Protein AF-A0A366HJ44-F1 (afdb_monomer)

Sequence (278 aa):
MMSRLRILPASLALMVFASPVLIFAQEPVSEKETTREPDELHELAGAGSVAATTGNIPLMKALLQAGLPVDSPLTLDPEGHASWTALHLCCIHNQPAMMKFLLKHGAHRDTRDAFGKRPIDSAMEKGNEVLCKLLAIPDEKDTMLDGIPRGVIEELFQGEFWNDPKLTTFVCVNGKDPGSTLMFLLGELGEKRVNFSLMEVVENQQPQYRHKQSKEPGRLVEIEITPQGEFGKGESVTSYHWSIRITTGRALSGGGIKGVISRRYGYWIISDQVGWDE

Mean predicted aligned error: 12.75 Å

Nearest PDB structures (foldseek):
  9gnb-assembly1_B  TM=8.267E-01  e=1.237E-05  synthetic construct
  8zq3-assembly1_B  TM=8.494E-01  e=1.909E-03  Homo sapiens
  2b0o-assembly3_E  TM=8.266E-01  e=2.420E-03  Homo sapiens
  4b93-assembly1_B  TM=7.093E-01  e=8.326E-04  Homo sapiens
  6ley-assembly1_A  TM=7.085E-01  e=5.888E-03  Homo sapiens

pLDDT: mean 75.72, std 23.22, range [25.05, 98.44]

Solvent-accessible surface area (backbone atoms only — not comparable to full-atom values): 16805 Å² total; per-residue (Å²): 133,88,79,82,89,88,80,89,85,90,83,83,88,80,89,81,91,78,80,87,75,80,78,77,74,76,68,81,79,75,75,76,69,81,76,65,78,60,54,84,66,56,92,57,17,63,62,44,38,54,18,30,52,71,41,37,52,72,57,39,52,52,41,48,73,73,64,45,60,67,67,45,40,34,41,60,45,100,81,30,42,55,22,39,27,46,55,35,35,14,31,74,52,69,21,65,69,38,40,54,51,41,48,75,69,66,35,64,67,72,55,57,28,72,84,66,44,29,27,46,54,46,9,54,77,66,67,37,61,71,54,31,63,74,58,40,49,77,80,70,85,65,57,70,49,96,87,39,45,43,57,54,52,57,61,75,45,68,57,57,93,86,49,56,76,91,47,44,74,44,66,31,45,69,91,35,77,64,50,72,68,50,54,48,51,52,56,69,50,26,78,73,84,73,84,89,78,85,67,47,76,52,93,56,97,48,96,89,55,92,49,73,49,61,95,60,87,42,32,43,37,41,34,40,74,43,74,62,75,90,74,60,97,89,59,83,84,52,33,29,40,36,36,43,36,42,38,49,72,93,58,90,45,32,36,34,41,31,32,37,37,32,62,54,60,54,36,68,44,80,42,78,74,46,75,51,78,94

Organism: NCBI:txid748857

Foldseek 3Di:
DDDDDDDDDDDDDDDDDDDDDDPPPPDPPPPPPPLDDADDFDPCLQQLLVCLLVVVLVSNVVVVVVPRDLQTQSDADPSRYRFDGSLLSCLQNVRLNSNVSSVVVPHDQCDAGPVRDGSLNSNVVVVNVSSLLVSFDDQDDFDAFPNHGPQVLVSVLQDPPQPDQVFQEAEAEQNHHGDPVSVVVSPVNYDDDDDDDDFDFDPDDDPVDRDTDGPDFGKYWYKYWAQDDDDDVPDDRFKIKIKIKIAGDDDRWIKIKIFMWGADSNHTDTDPIDIDTD

Secondary structure (DSSP, 8-state):
-----------------------------------PPPPPPPTTHHHHHHHHHHT-HHHHHHHHHTT--TTS---B-TTS-B---HHHHHHHTT-HHHHHHHHHTT--TT---TTS--HHHHHHHTT-HHHHHHHPPP-PPPPEETTEEHHHHHHHT-SSTT--TTSPEEEEETTBPPPHHHHHHHHHHSSS-------EE---S-TT---EE-SS--EEEEEEEEE-S---TTPPP-EEEEEEEEEESSS--EEEEEEEEEEETTEEEEEEEEEEE-

Radius of gyration: 28.55 Å; Cα contacts (8 Å, |Δi|>4): 418; chains: 1; bounding box: 83×38×100 Å

Structure (mmCIF, N/CA/C/O backbone):
data_AF-A0A366HJ44-F1
#
_entry.id   AF-A0A366HJ44-F1
#
loop_
_atom_site.group_PDB
_atom_site.id
_atom_site.type_symbol
_atom_site.label_atom_id
_atom_site.label_alt_id
_atom_site.label_comp_id
_atom_site.label_asym_id
_atom_site.label_entity_id
_atom_site.label_seq_id
_atom_site.pdbx_PDB_ins_code
_atom_site.Cartn_x
_atom_site.Cartn_y
_atom_site.Cartn_z
_atom_site.occupancy
_atom_site.B_iso_or_equiv
_atom_site.auth_seq_id
_atom_site.auth_comp_id
_atom_site.auth_asym_id
_atom_site.auth_atom_id
_atom_site.pdbx_PDB_model_num
ATOM 1 N N . MET A 1 1 ? 59.245 1.188 70.868 1.00 37.16 1 MET A N 1
ATOM 2 C CA . MET A 1 1 ? 58.180 2.137 70.474 1.00 37.16 1 MET A CA 1
ATOM 3 C C . MET A 1 1 ? 56.945 1.759 71.281 1.00 37.16 1 MET A C 1
ATOM 5 O O . MET A 1 1 ? 56.451 0.662 71.096 1.00 37.16 1 MET A O 1
ATOM 9 N N . MET A 1 2 ? 56.701 2.401 72.433 1.00 28.78 2 MET A N 1
ATOM 10 C CA . MET A 1 2 ? 55.787 3.558 72.579 1.00 28.78 2 MET A CA 1
ATOM 11 C C . MET A 1 2 ? 54.380 3.226 72.039 1.00 28.78 2 MET A C 1
ATOM 13 O O . MET A 1 2 ? 54.277 2.875 70.879 1.00 28.78 2 MET A O 1
ATOM 17 N N . SER A 1 3 ? 53.244 3.351 72.727 1.00 26.25 3 SER A N 1
ATOM 18 C CA . SER A 1 3 ? 52.882 3.794 74.080 1.00 26.25 3 SER A CA 1
ATOM 19 C C . SER A 1 3 ? 51.339 3.835 74.158 1.00 26.25 3 SER A C 1
ATOM 21 O O . SER A 1 3 ? 50.711 4.223 73.186 1.00 26.25 3 SER A O 1
ATOM 23 N N . ARG A 1 4 ? 50.783 3.547 75.346 1.00 29.22 4 ARG A N 1
ATOM 24 C CA . ARG A 1 4 ? 49.587 4.163 75.981 1.00 29.22 4 ARG A CA 1
ATOM 25 C C . ARG A 1 4 ? 48.196 4.116 75.300 1.00 29.22 4 ARG A C 1
ATOM 27 O O . ARG A 1 4 ? 47.926 4.822 74.343 1.00 29.22 4 ARG A O 1
ATOM 34 N N . LEU A 1 5 ? 47.285 3.414 75.989 1.00 27.50 5 LEU A N 1
ATOM 35 C CA . LEU A 1 5 ? 46.078 3.919 76.684 1.00 27.50 5 LEU A CA 1
ATOM 36 C C . LEU A 1 5 ? 45.269 5.078 76.050 1.00 27.50 5 LEU A C 1
ATOM 38 O O . LEU A 1 5 ? 45.785 6.190 75.954 1.00 27.50 5 LEU A O 1
ATOM 42 N N . ARG A 1 6 ? 43.945 4.889 75.895 1.00 28.98 6 ARG A N 1
ATOM 43 C CA . ARG A 1 6 ? 42.914 5.831 76.393 1.00 28.98 6 ARG A CA 1
ATOM 44 C C . ARG A 1 6 ? 41.512 5.204 76.470 1.00 28.98 6 ARG A C 1
ATOM 46 O O . ARG A 1 6 ? 41.172 4.295 75.727 1.00 28.98 6 ARG A O 1
ATOM 53 N N . ILE A 1 7 ? 40.770 5.705 77.450 1.00 27.56 7 ILE A N 1
ATOM 54 C CA . ILE A 1 7 ? 39.487 5.277 78.026 1.00 27.56 7 ILE A CA 1
ATOM 55 C C . ILE A 1 7 ? 38.344 6.162 77.460 1.00 27.56 7 ILE A C 1
ATOM 57 O O . ILE A 1 7 ? 38.626 7.326 77.194 1.00 27.56 7 ILE A O 1
ATOM 61 N N . LEU A 1 8 ? 37.136 5.569 77.296 1.00 27.55 8 LEU A N 1
ATOM 62 C CA . LEU A 1 8 ? 35.695 6.013 77.328 1.00 27.55 8 LEU A CA 1
ATOM 63 C C . LEU A 1 8 ? 35.329 7.539 77.354 1.00 27.55 8 LEU A C 1
ATOM 65 O O . LEU A 1 8 ? 36.182 8.309 77.778 1.00 27.55 8 LEU A O 1
ATOM 69 N N . PRO A 1 9 ? 34.076 8.025 77.061 1.00 33.56 9 PRO A N 1
ATOM 70 C CA . PRO A 1 9 ? 32.758 7.357 77.189 1.00 33.56 9 PRO A CA 1
ATOM 71 C C . PRO A 1 9 ? 31.642 7.737 76.157 1.00 33.56 9 PRO A C 1
ATOM 73 O O . PRO A 1 9 ? 31.862 8.407 75.154 1.00 33.56 9 PRO A O 1
ATOM 76 N N . ALA A 1 10 ? 30.432 7.247 76.457 1.00 26.61 10 ALA A N 1
ATOM 77 C CA . ALA A 1 10 ? 29.112 7.426 75.840 1.00 26.61 10 ALA A CA 1
ATOM 78 C C . ALA A 1 10 ? 28.655 8.868 75.528 1.00 26.61 10 ALA A C 1
ATOM 80 O O . ALA A 1 10 ? 29.002 9.778 76.272 1.00 26.61 10 ALA A O 1
ATOM 81 N N . SER A 1 11 ? 27.750 9.033 74.543 1.00 26.39 11 SER A N 1
ATOM 82 C CA . SER A 1 11 ? 26.412 9.637 74.751 1.00 26.39 11 SER A CA 1
ATOM 83 C C . SER A 1 11 ? 25.544 9.683 73.473 1.00 26.39 11 SER A C 1
ATOM 85 O O . SER A 1 11 ? 26.000 10.118 72.424 1.00 26.39 11 SER A O 1
ATOM 87 N N . LEU A 1 12 ? 24.283 9.268 73.646 1.00 25.64 12 LEU A N 1
ATOM 88 C CA . LEU A 1 12 ? 23.015 9.767 73.082 1.00 25.64 12 LEU A CA 1
ATOM 89 C C . LEU A 1 12 ? 22.775 9.987 71.565 1.00 25.64 12 LEU A C 1
ATOM 91 O O . LEU A 1 12 ? 23.228 10.964 70.984 1.00 25.64 12 LEU A O 1
ATOM 95 N N . ALA A 1 13 ? 21.785 9.207 71.092 1.00 25.05 13 ALA A N 1
ATOM 96 C CA . ALA A 1 13 ? 20.544 9.633 70.407 1.00 25.05 13 ALA A CA 1
ATOM 97 C C . ALA A 1 13 ? 20.665 10.067 68.923 1.00 25.05 13 ALA A C 1
ATOM 99 O O . ALA A 1 13 ? 21.546 10.824 68.559 1.00 25.05 13 ALA A O 1
ATOM 100 N N . LEU A 1 14 ? 19.840 9.614 67.973 1.00 27.88 14 LEU A N 1
ATOM 101 C CA . LEU A 1 14 ? 18.381 9.482 67.953 1.00 27.88 14 LEU A CA 1
ATOM 102 C C . LEU A 1 14 ? 17.924 8.345 67.004 1.00 27.88 14 LEU A C 1
ATOM 104 O O . LEU A 1 14 ? 18.621 7.973 66.065 1.00 27.88 14 LEU A O 1
ATOM 108 N N . MET A 1 15 ? 16.702 7.865 67.257 1.00 25.33 15 MET A N 1
ATOM 109 C CA . MET A 1 15 ? 15.825 7.045 66.401 1.00 25.33 15 MET A CA 1
ATOM 110 C C . MET A 1 15 ? 15.696 7.643 64.973 1.00 25.33 15 MET A C 1
ATOM 112 O O . MET A 1 15 ? 15.860 8.845 64.812 1.00 25.33 15 MET A O 1
ATOM 116 N N . VAL A 1 16 ? 15.384 6.926 63.888 1.00 28.42 16 VAL A N 1
ATOM 117 C CA . VAL A 1 16 ? 14.152 6.166 63.600 1.00 28.42 16 VAL A CA 1
ATOM 118 C C . VAL A 1 16 ? 14.379 5.296 62.345 1.00 28.42 16 VAL A C 1
ATOM 120 O O . VAL A 1 16 ? 15.121 5.660 61.438 1.00 28.42 16 VAL A O 1
ATOM 123 N N . PHE A 1 17 ? 13.699 4.150 62.326 1.00 29.81 17 PHE A N 1
ATOM 124 C CA . PHE A 1 17 ? 13.566 3.143 61.272 1.00 29.81 17 PHE A CA 1
ATOM 125 C C . PHE A 1 17 ? 13.281 3.669 59.851 1.00 29.81 17 PHE A C 1
ATOM 127 O O . PHE A 1 17 ? 12.350 4.443 59.651 1.00 29.81 17 PHE A O 1
ATOM 134 N N . ALA A 1 18 ? 13.938 3.071 58.854 1.00 28.27 18 ALA A N 1
ATOM 135 C CA . ALA A 1 18 ? 13.317 2.748 57.569 1.00 28.27 18 ALA A CA 1
ATOM 136 C C . ALA A 1 18 ? 13.968 1.471 57.009 1.00 28.27 18 ALA A C 1
ATOM 138 O O . ALA A 1 18 ? 15.165 1.435 56.737 1.00 28.27 18 ALA A O 1
ATOM 139 N N . SER A 1 19 ? 13.177 0.399 56.911 1.00 28.72 19 SER A N 1
ATOM 140 C CA . SER A 1 19 ? 13.563 -0.851 56.245 1.00 28.72 19 SER A CA 1
ATOM 141 C C . SER A 1 19 ? 13.812 -0.623 54.749 1.00 28.72 19 SER A C 1
ATOM 143 O O . SER A 1 19 ? 13.186 0.265 54.166 1.00 28.72 19 SER A O 1
ATOM 145 N N . PRO A 1 20 ? 14.655 -1.444 54.098 1.00 30.70 20 PRO A N 1
ATOM 146 C CA . PRO A 1 20 ? 14.837 -1.383 52.659 1.00 30.70 20 PRO A CA 1
ATOM 147 C C . PRO A 1 20 ? 13.585 -1.949 51.979 1.00 30.70 20 PRO A C 1
ATOM 149 O O . PRO A 1 20 ? 13.340 -3.154 52.004 1.00 30.70 20 PRO A O 1
ATOM 152 N N . VAL A 1 21 ? 12.769 -1.081 51.380 1.00 29.70 21 VAL A N 1
ATOM 153 C CA . VAL A 1 21 ? 11.799 -1.521 50.375 1.00 29.70 21 VAL A CA 1
ATOM 154 C C . VAL A 1 21 ? 12.610 -1.930 49.153 1.00 29.70 21 VAL A C 1
ATOM 156 O O . VAL A 1 21 ? 13.343 -1.118 48.589 1.00 29.70 21 VAL A O 1
ATOM 159 N N . LEU A 1 22 ? 12.511 -3.214 48.804 1.00 28.39 22 LEU A N 1
ATOM 160 C CA . LEU A 1 22 ? 13.009 -3.779 47.559 1.00 28.39 22 LEU A CA 1
ATOM 161 C C . LEU A 1 22 ? 12.580 -2.884 46.393 1.00 28.39 22 LEU A C 1
ATOM 163 O O . LEU A 1 22 ? 11.403 -2.826 46.039 1.00 28.39 22 LEU A O 1
ATOM 167 N N . ILE A 1 23 ? 13.552 -2.221 45.777 1.00 28.25 23 ILE A N 1
ATOM 168 C CA . ILE A 1 23 ? 13.411 -1.694 44.428 1.00 28.25 23 ILE A CA 1
ATOM 169 C C . ILE A 1 23 ? 13.424 -2.925 43.520 1.00 28.25 23 ILE A C 1
ATOM 171 O O . ILE A 1 23 ? 14.486 -3.444 43.182 1.00 28.25 23 ILE A O 1
ATOM 175 N N . PHE A 1 24 ? 12.243 -3.433 43.165 1.00 30.19 24 PHE A N 1
ATOM 176 C CA . PHE A 1 24 ? 12.115 -4.240 41.958 1.00 30.19 24 PHE A CA 1
ATOM 177 C C . PHE A 1 24 ? 12.319 -3.284 40.786 1.00 30.19 24 PHE A C 1
ATOM 179 O O . PHE A 1 24 ? 11.386 -2.631 40.325 1.00 30.19 24 PHE A O 1
ATOM 186 N N . ALA A 1 25 ? 13.570 -3.161 40.346 1.00 30.50 25 ALA A N 1
ATOM 187 C CA . ALA A 1 25 ? 13.845 -2.745 38.988 1.00 30.50 25 ALA A CA 1
ATOM 188 C C . ALA A 1 25 ? 13.149 -3.777 38.093 1.00 30.50 25 ALA A C 1
ATOM 190 O O . ALA A 1 25 ? 13.583 -4.926 38.022 1.00 30.50 25 ALA A O 1
ATOM 191 N N . GLN A 1 26 ? 12.016 -3.407 37.495 1.00 31.23 26 GLN A N 1
ATOM 192 C CA . GLN A 1 26 ? 11.524 -4.138 36.339 1.00 31.23 26 GLN A CA 1
ATOM 193 C C . GLN A 1 26 ? 12.605 -3.985 35.275 1.00 31.23 26 GLN A C 1
ATOM 195 O O . GLN A 1 26 ? 12.851 -2.891 34.769 1.00 31.23 26 GLN A O 1
ATOM 200 N N . GLU A 1 27 ? 13.309 -5.086 35.023 1.00 29.81 27 GLU A N 1
ATOM 201 C CA . GLU A 1 27 ? 14.100 -5.264 33.816 1.00 29.81 27 GLU A CA 1
ATOM 202 C C . GLU A 1 27 ? 13.228 -4.857 32.618 1.00 29.81 27 GLU A C 1
ATOM 204 O O . GLU A 1 27 ? 12.022 -5.142 32.635 1.00 29.81 27 GLU A O 1
ATOM 209 N N . PRO A 1 28 ? 13.781 -4.170 31.602 1.00 29.75 28 PRO A N 1
ATOM 210 C CA . PRO A 1 28 ? 13.023 -3.895 30.394 1.00 29.75 28 PRO A CA 1
ATOM 211 C C . PRO A 1 28 ? 12.495 -5.232 29.878 1.00 29.75 28 PRO A C 1
ATOM 213 O O . PRO A 1 28 ? 13.267 -6.166 29.648 1.00 29.75 28 PRO A O 1
ATOM 216 N N . VAL A 1 29 ? 11.170 -5.342 29.775 1.00 31.22 29 VAL A N 1
ATOM 217 C CA . VAL A 1 29 ? 10.520 -6.501 29.174 1.00 31.22 29 VAL A CA 1
ATOM 218 C C . VAL A 1 29 ? 11.015 -6.536 27.737 1.00 31.22 29 VAL A C 1
ATOM 220 O O . VAL A 1 29 ? 10.595 -5.739 26.908 1.00 31.22 29 VAL A O 1
ATOM 223 N N . SER A 1 30 ? 11.983 -7.413 27.481 1.00 32.88 30 SER A N 1
ATOM 224 C CA . SER A 1 30 ? 12.414 -7.775 26.143 1.00 32.88 30 SER A CA 1
ATOM 225 C C . SER A 1 30 ? 11.179 -8.305 25.428 1.00 32.88 30 SER A C 1
ATOM 227 O O . SER A 1 30 ? 10.730 -9.427 25.679 1.00 32.88 30 SER A O 1
ATOM 229 N N . GLU A 1 31 ? 10.605 -7.464 24.571 1.00 36.94 31 GLU A N 1
ATOM 230 C CA . GLU A 1 31 ? 9.775 -7.908 23.468 1.00 36.94 31 GLU A CA 1
ATOM 231 C C . GLU A 1 31 ? 10.598 -8.968 22.745 1.00 36.94 31 GLU A C 1
ATOM 233 O O . GLU A 1 31 ? 11.630 -8.688 22.138 1.00 36.94 31 GLU A O 1
ATOM 238 N N . LYS A 1 32 ? 10.208 -10.234 22.890 1.00 34.22 32 LYS A N 1
ATOM 239 C CA . LYS A 1 32 ? 10.634 -11.234 21.927 1.00 34.22 32 LYS A CA 1
ATOM 240 C C . LYS A 1 32 ? 9.871 -10.900 20.660 1.00 34.22 32 LYS A C 1
ATOM 242 O O . LYS A 1 32 ? 8.750 -11.378 20.477 1.00 34.22 32 LYS A O 1
ATOM 247 N N . GLU A 1 33 ? 10.476 -10.035 19.849 1.00 40.28 33 GLU A N 1
ATOM 248 C CA . GLU A 1 33 ? 10.220 -9.955 18.420 1.00 40.28 33 GLU A CA 1
ATOM 249 C C . GLU A 1 33 ? 10.044 -11.389 17.941 1.00 40.28 33 GLU A C 1
ATOM 251 O O . GLU A 1 33 ? 10.875 -12.269 18.198 1.00 40.28 33 GLU A O 1
ATOM 256 N N . THR A 1 34 ? 8.892 -11.665 17.344 1.00 41.00 34 THR A N 1
ATOM 257 C CA . THR A 1 34 ? 8.695 -12.940 16.674 1.00 41.00 34 THR A CA 1
ATOM 258 C C . THR A 1 34 ? 9.574 -12.851 15.435 1.00 41.00 34 THR A C 1
ATOM 260 O O . THR A 1 34 ? 9.107 -12.399 14.400 1.00 41.00 34 THR A O 1
ATOM 263 N N . THR A 1 35 ? 10.871 -13.150 15.575 1.00 42.59 35 THR A N 1
ATOM 264 C CA . THR A 1 35 ? 11.838 -13.117 14.477 1.00 42.59 35 THR A CA 1
ATOM 265 C C . THR A 1 35 ? 11.378 -14.149 13.463 1.00 42.59 35 THR A C 1
ATOM 267 O O . THR A 1 35 ? 11.624 -15.350 13.621 1.00 42.59 35 THR A O 1
ATOM 270 N N . ARG A 1 36 ? 10.614 -13.689 12.475 1.00 55.31 36 ARG A N 1
ATOM 271 C CA . ARG A 1 36 ? 10.294 -14.449 11.281 1.00 55.31 36 ARG A CA 1
ATOM 272 C C . ARG A 1 36 ? 11.633 -14.794 10.630 1.00 55.31 36 ARG A C 1
ATOM 274 O O . ARG A 1 36 ? 12.568 -13.996 10.681 1.00 55.31 36 ARG A O 1
ATOM 281 N N . GLU A 1 37 ? 11.774 -16.012 10.118 1.00 60.38 37 GLU A N 1
ATOM 282 C CA . GLU A 1 37 ? 12.996 -16.350 9.387 1.00 60.38 37 GLU A CA 1
ATOM 283 C C . GLU A 1 37 ? 13.145 -15.395 8.188 1.00 60.38 37 GLU A C 1
ATOM 285 O O . GLU A 1 37 ? 12.121 -15.027 7.601 1.00 60.38 37 GLU A O 1
ATOM 290 N N . PRO A 1 38 ? 14.378 -14.975 7.839 1.00 68.25 38 PRO A N 1
ATOM 291 C CA . PRO A 1 38 ? 14.605 -14.084 6.709 1.00 68.25 38 PRO A CA 1
ATOM 292 C C . PRO A 1 38 ? 13.994 -14.660 5.433 1.00 68.25 38 PRO A C 1
ATOM 294 O O . PRO A 1 38 ? 14.140 -15.851 5.152 1.00 68.25 38 PRO A O 1
ATOM 297 N N . ASP A 1 39 ? 13.337 -13.812 4.650 1.00 81.06 39 ASP A N 1
ATOM 298 C CA . ASP A 1 39 ? 12.728 -14.242 3.400 1.00 81.06 39 ASP A CA 1
ATOM 299 C C . ASP A 1 39 ? 13.820 -14.549 2.360 1.00 81.06 39 ASP A C 1
ATOM 301 O O . ASP A 1 39 ? 14.776 -13.790 2.164 1.00 81.06 39 ASP A O 1
ATOM 305 N N . GLU A 1 40 ? 13.661 -15.652 1.630 1.00 83.75 40 GLU A N 1
ATOM 306 C CA . GLU A 1 40 ? 14.520 -15.963 0.490 1.00 83.75 40 GLU A CA 1
ATOM 307 C C . GLU A 1 40 ? 14.029 -15.223 -0.761 1.00 83.75 40 GLU A C 1
ATOM 309 O O . GLU A 1 40 ? 12.892 -15.384 -1.213 1.00 83.75 40 GLU A O 1
ATOM 314 N N . LEU A 1 41 ? 14.902 -14.406 -1.356 1.00 89.69 41 LEU A N 1
ATOM 315 C CA . LEU A 1 41 ? 14.611 -13.762 -2.633 1.00 89.69 41 LEU A CA 1
ATOM 316 C C . LEU A 1 41 ? 14.758 -14.744 -3.796 1.00 89.69 41 LEU A C 1
ATOM 318 O O . LEU A 1 41 ? 15.595 -15.645 -3.786 1.00 89.69 41 LEU A O 1
ATOM 322 N N . HIS A 1 42 ? 14.007 -14.486 -4.866 1.00 92.69 42 HIS A N 1
ATOM 323 C CA . HIS A 1 42 ? 14.203 -15.169 -6.140 1.00 92.69 42 HIS A CA 1
ATOM 324 C C . HIS A 1 42 ? 15.667 -15.038 -6.601 1.00 92.69 42 HIS A C 1
ATOM 326 O O . HIS A 1 42 ? 16.249 -13.960 -6.512 1.00 92.69 42 HIS A O 1
ATOM 332 N N . GLU A 1 43 ? 16.259 -16.089 -7.173 1.00 93.75 43 GLU A N 1
ATOM 333 C CA . GLU A 1 43 ? 17.684 -16.109 -7.567 1.00 93.75 43 GLU A CA 1
ATOM 334 C C . GLU A 1 43 ? 18.070 -14.944 -8.504 1.00 93.75 43 GLU A C 1
ATOM 336 O O . GLU A 1 43 ? 19.173 -14.400 -8.456 1.00 93.75 43 GLU A O 1
ATOM 341 N N . LEU A 1 44 ? 17.123 -14.516 -9.344 1.00 95.81 44 LEU A N 1
ATOM 342 C CA . LEU A 1 44 ? 17.277 -13.393 -10.277 1.00 95.81 44 LEU A CA 1
ATOM 343 C C . LEU A 1 44 ? 17.024 -12.003 -9.658 1.00 95.81 44 LEU A C 1
ATOM 345 O O . LEU A 1 44 ? 17.187 -10.998 -10.354 1.00 95.81 44 LEU A O 1
ATOM 349 N N . ALA A 1 45 ? 16.636 -11.914 -8.382 1.00 94.94 45 ALA A N 1
ATOM 350 C CA . ALA A 1 45 ? 16.239 -10.670 -7.719 1.00 94.94 45 ALA A CA 1
ATOM 351 C C . ALA A 1 45 ? 17.350 -9.615 -7.727 1.00 94.94 45 ALA A C 1
ATOM 353 O O . ALA A 1 45 ? 17.093 -8.456 -8.049 1.00 94.94 45 ALA A O 1
ATOM 354 N N . GLY A 1 46 ? 18.601 -10.015 -7.475 1.00 95.00 46 GLY A N 1
ATOM 355 C CA . GLY A 1 46 ? 19.742 -9.094 -7.502 1.00 95.00 46 GLY A CA 1
ATOM 356 C C . GLY A 1 46 ? 19.930 -8.429 -8.871 1.00 95.00 46 GLY A C 1
ATOM 357 O O . GLY A 1 46 ? 20.052 -7.206 -8.966 1.00 95.00 46 GLY A O 1
ATOM 358 N N . ALA A 1 47 ? 19.873 -9.212 -9.954 1.00 96.19 47 ALA A N 1
ATOM 359 C CA . ALA A 1 47 ? 19.936 -8.682 -11.318 1.00 96.19 47 ALA A CA 1
ATOM 360 C C . ALA A 1 47 ? 18.692 -7.846 -11.668 1.00 96.19 47 ALA A C 1
ATOM 362 O O . ALA A 1 47 ? 18.808 -6.820 -12.342 1.00 96.19 47 ALA A O 1
ATOM 363 N N . GLY A 1 48 ? 17.516 -8.252 -11.178 1.00 97.00 48 GLY A N 1
ATOM 364 C CA . GLY A 1 48 ? 16.263 -7.511 -11.321 1.00 97.00 48 GLY A CA 1
ATOM 365 C C . GLY A 1 48 ? 16.332 -6.138 -10.664 1.00 97.00 48 GLY A C 1
ATOM 366 O O . GLY A 1 48 ? 15.933 -5.147 -11.276 1.00 97.00 48 GLY A O 1
ATOM 367 N N . SER A 1 49 ? 16.918 -6.056 -9.468 1.00 97.31 49 SER A N 1
ATOM 368 C CA . SER A 1 49 ? 17.148 -4.803 -8.748 1.00 97.31 49 SER A CA 1
ATOM 369 C C . SER A 1 49 ? 18.049 -3.867 -9.554 1.00 97.31 49 SER A C 1
ATOM 371 O O . SER A 1 49 ? 17.678 -2.726 -9.834 1.00 97.31 49 SER A O 1
ATOM 373 N N . VAL A 1 50 ? 19.187 -4.361 -10.054 1.00 97.25 50 VAL A N 1
ATOM 374 C CA . VAL A 1 50 ? 20.080 -3.571 -10.921 1.00 97.25 50 VAL A CA 1
ATOM 375 C C . VAL A 1 50 ? 19.353 -3.098 -12.182 1.00 97.25 50 VAL A C 1
ATOM 377 O O . VAL A 1 50 ? 19.471 -1.934 -12.567 1.00 97.25 50 VAL A O 1
ATOM 380 N N . ALA A 1 51 ? 18.562 -3.960 -12.822 1.00 97.75 51 ALA A N 1
ATOM 381 C CA . ALA A 1 51 ? 17.805 -3.587 -14.011 1.00 97.75 51 ALA A CA 1
ATOM 382 C C . ALA A 1 51 ? 16.776 -2.484 -13.715 1.00 97.75 51 ALA A C 1
ATOM 384 O O . ALA A 1 51 ? 16.714 -1.498 -14.450 1.00 97.75 51 ALA A O 1
ATOM 385 N N . ALA A 1 52 ? 16.009 -2.623 -12.629 1.00 97.12 52 ALA A N 1
ATOM 386 C CA . ALA A 1 52 ? 14.989 -1.662 -12.221 1.00 97.12 52 ALA A CA 1
ATOM 387 C C . ALA A 1 52 ? 15.596 -0.303 -11.846 1.00 97.12 52 ALA A C 1
ATOM 389 O O . ALA A 1 52 ? 15.130 0.722 -12.337 1.00 97.12 52 ALA A O 1
ATOM 390 N N . THR A 1 53 ? 16.663 -0.292 -11.043 1.00 96.50 53 THR A N 1
ATOM 391 C CA . THR A 1 53 ? 17.332 0.940 -10.583 1.00 96.50 53 THR A CA 1
ATOM 392 C C . THR A 1 53 ? 18.012 1.711 -11.715 1.00 96.50 53 THR A C 1
ATOM 394 O O . THR A 1 53 ? 17.959 2.942 -11.743 1.00 96.50 53 THR A O 1
ATOM 397 N N . THR A 1 54 ? 18.611 1.007 -12.680 1.00 96.38 54 THR A N 1
ATOM 398 C CA . THR A 1 54 ? 19.299 1.616 -13.834 1.00 96.38 54 THR A CA 1
ATOM 399 C C . THR A 1 54 ? 18.380 1.912 -15.019 1.00 96.38 54 THR A C 1
ATOM 401 O O . THR A 1 54 ? 18.801 2.568 -15.970 1.00 96.38 54 THR A O 1
ATOM 404 N N . GLY A 1 55 ? 17.136 1.425 -14.997 1.00 96.88 55 GLY A N 1
ATOM 405 C CA . GLY A 1 55 ? 16.214 1.544 -16.125 1.00 96.88 55 GLY A CA 1
ATOM 406 C C . GLY A 1 55 ? 16.587 0.662 -17.326 1.00 96.88 55 GLY A C 1
ATOM 407 O O . GLY A 1 55 ? 16.148 0.929 -18.447 1.00 96.88 55 GLY A O 1
ATOM 408 N N . ASN A 1 56 ? 17.375 -0.401 -17.125 1.00 98.06 56 ASN A N 1
ATOM 409 C CA . ASN A 1 56 ? 17.807 -1.314 -18.186 1.00 98.06 56 ASN A CA 1
ATOM 410 C C . ASN A 1 56 ? 16.671 -2.261 -18.619 1.00 98.06 56 ASN A C 1
ATOM 412 O O . ASN A 1 56 ? 16.575 -3.409 -18.181 1.00 98.06 56 ASN A O 1
ATOM 416 N N . ILE A 1 57 ? 15.791 -1.760 -19.492 1.00 98.31 57 ILE A N 1
ATOM 417 C CA . ILE A 1 57 ? 14.632 -2.499 -20.018 1.00 98.31 57 ILE A CA 1
ATOM 418 C C . ILE A 1 57 ? 15.033 -3.810 -20.720 1.00 98.31 57 ILE A C 1
ATOM 420 O O . ILE A 1 57 ? 14.373 -4.817 -20.466 1.00 98.31 57 ILE A O 1
ATOM 424 N N . PRO A 1 58 ? 16.078 -3.865 -21.575 1.00 98.44 58 PRO A N 1
ATOM 425 C CA . PRO A 1 58 ? 16.506 -5.125 -22.185 1.00 98.44 58 PRO A CA 1
ATOM 426 C C . PRO A 1 58 ? 16.865 -6.205 -21.161 1.00 98.44 58 PRO A C 1
ATOM 428 O O . PRO A 1 58 ? 16.432 -7.346 -21.315 1.00 98.44 58 PRO A O 1
ATOM 431 N N . LEU A 1 59 ? 17.602 -5.841 -20.105 1.00 98.25 59 LEU A N 1
ATOM 432 C CA . LEU A 1 59 ? 17.937 -6.770 -19.029 1.00 98.25 59 LEU A CA 1
ATOM 433 C C . LEU A 1 59 ? 16.680 -7.211 -18.279 1.00 98.25 59 LEU A C 1
ATOM 435 O O . LEU A 1 59 ? 16.452 -8.408 -18.149 1.00 98.25 59 LEU A O 1
ATOM 439 N N . MET A 1 60 ? 15.826 -6.270 -17.860 1.00 98.38 60 MET A N 1
ATOM 440 C CA . MET A 1 60 ? 14.577 -6.608 -17.170 1.00 98.38 60 MET A CA 1
ATOM 441 C C . MET A 1 60 ? 13.714 -7.557 -18.009 1.00 98.38 60 MET A C 1
ATOM 443 O O . MET A 1 60 ? 13.218 -8.559 -17.507 1.00 98.38 60 MET A O 1
ATOM 447 N N . LYS A 1 61 ? 13.594 -7.303 -19.315 1.00 98.25 61 LYS A N 1
ATOM 448 C CA . LYS A 1 61 ? 12.867 -8.179 -20.235 1.00 98.25 61 LYS A CA 1
ATOM 449 C C . LYS A 1 61 ? 13.439 -9.599 -20.257 1.00 98.25 61 LYS A C 1
ATOM 451 O O . LYS A 1 61 ? 12.663 -10.549 -20.222 1.00 98.25 61 LYS A O 1
ATOM 456 N N . ALA A 1 62 ? 14.762 -9.744 -20.317 1.00 98.12 62 ALA A N 1
ATOM 457 C CA . ALA A 1 62 ? 15.409 -11.054 -20.288 1.00 98.12 62 ALA A CA 1
ATOM 458 C C . ALA A 1 62 ? 15.164 -11.783 -18.956 1.00 98.12 62 ALA A C 1
ATOM 460 O O . ALA A 1 62 ? 14.909 -12.982 -18.962 1.00 98.12 62 ALA A O 1
ATOM 461 N N . LEU A 1 63 ? 15.170 -11.063 -17.830 1.00 98.00 63 LEU A N 1
ATOM 462 C CA . LEU A 1 63 ? 14.911 -11.637 -16.506 1.00 98.00 63 LEU A CA 1
ATOM 463 C C . LEU A 1 63 ? 13.464 -12.119 -16.355 1.00 98.00 63 LEU A C 1
ATOM 465 O O . LEU A 1 63 ? 13.248 -13.238 -15.896 1.00 98.00 63 LEU A O 1
ATOM 469 N N . LEU A 1 64 ? 12.482 -11.329 -16.805 1.00 97.69 64 LEU A N 1
ATOM 470 C CA . LEU A 1 64 ? 11.076 -11.752 -16.822 1.00 97.69 64 LEU A CA 1
ATOM 471 C C . LEU A 1 64 ? 10.878 -12.997 -17.704 1.00 97.69 64 LEU A C 1
ATOM 473 O O . LEU A 1 64 ? 10.142 -13.909 -17.343 1.00 97.69 64 LEU A O 1
ATOM 477 N N . GLN A 1 65 ? 11.570 -13.075 -18.847 1.00 97.44 65 GLN A N 1
ATOM 478 C CA . GLN A 1 65 ? 11.552 -14.260 -19.717 1.00 97.44 65 GLN A CA 1
ATOM 479 C C . GLN A 1 65 ? 12.242 -15.479 -19.090 1.00 97.44 65 GLN A C 1
ATOM 481 O O . GLN A 1 65 ? 11.844 -16.607 -19.367 1.00 97.44 65 GLN A O 1
ATOM 486 N N . ALA A 1 66 ? 13.253 -15.255 -18.250 1.00 97.25 66 ALA A N 1
ATOM 487 C CA . ALA A 1 66 ? 13.947 -16.291 -17.492 1.00 97.25 66 ALA A CA 1
ATOM 488 C C . ALA A 1 66 ? 13.172 -16.753 -16.242 1.00 97.25 66 ALA A C 1
ATOM 490 O O . ALA A 1 66 ? 13.656 -17.621 -15.522 1.00 97.25 66 ALA A O 1
ATOM 491 N N . GLY A 1 67 ? 11.976 -16.205 -15.996 1.00 96.50 67 GLY A N 1
ATOM 492 C CA . GLY A 1 67 ? 11.076 -16.654 -14.936 1.00 96.50 6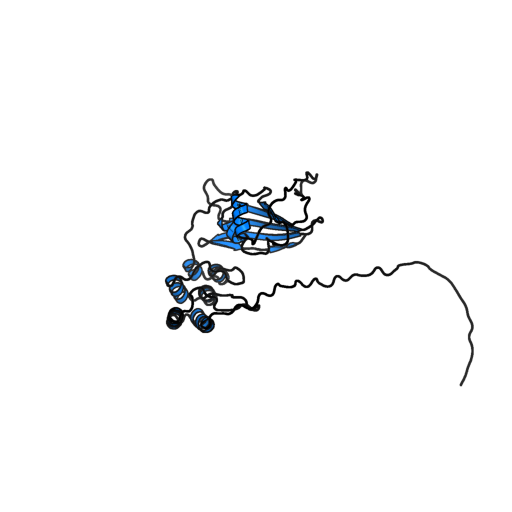7 GLY A CA 1
ATOM 493 C C . GLY A 1 67 ? 11.049 -15.779 -13.686 1.00 96.50 67 GLY A C 1
ATOM 494 O O . GLY A 1 67 ? 10.370 -16.157 -12.740 1.00 96.50 67 GLY A O 1
ATOM 495 N N . LEU A 1 68 ? 11.719 -14.617 -13.668 1.00 97.06 68 LEU A N 1
ATOM 496 C CA . LEU A 1 68 ? 11.563 -13.654 -12.571 1.00 97.06 68 LEU A CA 1
ATOM 497 C C . LEU A 1 68 ? 10.095 -13.182 -12.510 1.00 97.06 68 LEU A C 1
ATOM 499 O O . LEU A 1 68 ? 9.632 -12.563 -13.476 1.00 9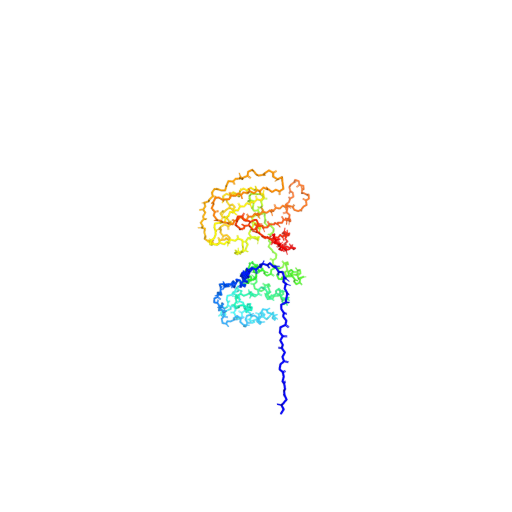7.06 68 LEU A O 1
ATOM 503 N N . PRO A 1 69 ? 9.357 -13.427 -11.413 1.00 96.31 69 PRO A N 1
ATOM 504 C CA . PRO A 1 69 ? 7.995 -12.926 -11.281 1.00 96.31 69 PRO A CA 1
ATOM 505 C C . PRO A 1 69 ? 7.987 -11.394 -11.237 1.00 96.31 69 PRO A C 1
ATOM 507 O O . PRO A 1 69 ? 8.809 -10.776 -10.567 1.00 96.31 69 PRO A O 1
ATOM 510 N N . VAL A 1 70 ? 7.049 -10.759 -11.942 1.00 95.94 70 VAL A N 1
ATOM 511 C CA . VAL A 1 70 ? 7.051 -9.294 -12.126 1.00 95.94 70 VAL A CA 1
ATOM 512 C C . VAL A 1 70 ? 6.915 -8.510 -10.813 1.00 95.94 70 VAL A C 1
ATOM 514 O O . VAL A 1 70 ? 7.536 -7.457 -10.662 1.00 95.94 70 VAL A O 1
ATOM 517 N N . ASP A 1 71 ? 6.155 -9.049 -9.860 1.00 94.31 71 ASP A N 1
ATOM 518 C CA . ASP A 1 71 ? 5.889 -8.430 -8.558 1.00 94.31 71 ASP A CA 1
ATOM 519 C C . ASP A 1 71 ? 6.696 -9.044 -7.413 1.00 94.31 71 ASP A C 1
ATOM 521 O O . ASP A 1 71 ? 6.479 -8.683 -6.258 1.00 94.31 71 ASP A O 1
ATOM 525 N N . SER A 1 72 ? 7.640 -9.951 -7.700 1.00 93.69 72 SER A N 1
ATOM 526 C CA . SER A 1 72 ? 8.483 -10.492 -6.634 1.00 93.69 72 SER A CA 1
ATOM 527 C C . SER A 1 72 ? 9.310 -9.375 -5.986 1.00 93.69 72 SER A C 1
ATOM 529 O O . SER A 1 72 ? 9.782 -8.474 -6.697 1.00 93.69 72 SER A O 1
ATOM 531 N N . PRO A 1 73 ? 9.543 -9.445 -4.667 1.00 94.81 73 PRO A N 1
ATOM 532 C CA . PRO A 1 73 ? 10.496 -8.566 -4.008 1.00 94.81 73 PRO A CA 1
ATOM 533 C C . PRO A 1 73 ? 11.884 -8.734 -4.640 1.00 94.81 73 PRO A C 1
ATOM 535 O O . PRO A 1 73 ? 12.305 -9.834 -4.999 1.00 94.81 73 PRO A O 1
ATOM 538 N N . LEU A 1 74 ? 12.588 -7.618 -4.806 1.00 95.44 74 LEU A N 1
ATOM 539 C CA . LEU A 1 74 ? 13.933 -7.553 -5.378 1.00 95.44 74 LEU A CA 1
ATOM 540 C C . LEU A 1 74 ? 15.000 -7.196 -4.339 1.00 95.44 74 LEU A C 1
ATOM 542 O O . LEU A 1 74 ? 16.193 -7.283 -4.630 1.00 95.44 74 LEU A O 1
ATOM 546 N N . THR A 1 75 ? 14.579 -6.768 -3.150 1.00 92.62 75 THR A N 1
ATOM 547 C CA . THR A 1 75 ? 15.452 -6.385 -2.041 1.00 92.62 75 THR A CA 1
ATOM 548 C C . THR A 1 75 ? 14.915 -6.933 -0.726 1.00 92.62 75 THR A C 1
ATOM 550 O O . THR A 1 75 ? 13.720 -7.212 -0.605 1.00 92.62 75 THR A O 1
ATOM 553 N N . LEU A 1 76 ? 15.809 -7.049 0.253 1.00 90.12 76 LEU A N 1
ATOM 554 C CA . LEU A 1 76 ? 15.464 -7.278 1.651 1.00 90.12 76 LEU A CA 1
ATOM 555 C C . LEU A 1 76 ? 15.638 -5.977 2.438 1.00 90.12 76 LEU A C 1
ATOM 557 O O . LEU A 1 76 ? 16.456 -5.130 2.060 1.00 90.12 76 LEU A O 1
ATOM 561 N N . ASP A 1 77 ? 14.862 -5.814 3.500 1.00 86.25 77 ASP A N 1
ATOM 562 C CA . ASP A 1 77 ? 15.101 -4.792 4.516 1.00 86.25 77 ASP A CA 1
ATOM 563 C C . ASP A 1 77 ? 16.271 -5.207 5.453 1.00 86.25 77 ASP A C 1
ATOM 565 O O . ASP A 1 77 ? 16.860 -6.280 5.273 1.00 86.25 77 ASP A O 1
ATOM 569 N N . PRO A 1 78 ? 16.672 -4.372 6.433 1.00 83.25 78 PRO A N 1
ATOM 570 C CA . PRO A 1 78 ? 17.741 -4.718 7.374 1.00 83.25 78 PRO A CA 1
ATOM 571 C C . PRO A 1 78 ? 17.458 -5.940 8.261 1.00 83.25 78 PRO A C 1
ATOM 573 O O . PRO A 1 78 ? 18.403 -6.525 8.788 1.00 83.25 78 PRO A O 1
ATOM 576 N N . GLU A 1 79 ? 16.189 -6.307 8.432 1.00 80.94 79 GLU A N 1
ATOM 577 C CA . GLU A 1 79 ? 15.730 -7.451 9.227 1.00 80.94 79 GLU A CA 1
ATOM 578 C C . GLU A 1 79 ? 15.648 -8.734 8.383 1.00 80.94 79 GLU A C 1
ATOM 580 O O . GLU A 1 79 ? 15.482 -9.828 8.918 1.00 80.94 79 GLU A O 1
ATOM 585 N N . GLY A 1 80 ? 15.859 -8.621 7.069 1.00 80.38 80 GLY A N 1
ATOM 586 C CA . GLY A 1 80 ? 15.843 -9.741 6.140 1.00 80.38 80 GLY A CA 1
ATOM 587 C C . GLY A 1 80 ? 14.458 -10.048 5.578 1.00 80.38 80 GLY A C 1
ATOM 588 O O . GLY A 1 80 ? 14.275 -11.127 5.021 1.00 80.38 80 GLY A O 1
ATOM 589 N N . HIS A 1 81 ? 13.495 -9.135 5.686 1.00 81.62 81 HIS A N 1
ATOM 590 C CA . HIS A 1 81 ? 12.164 -9.306 5.113 1.00 81.62 81 HIS A CA 1
ATOM 591 C C . HIS A 1 81 ? 12.087 -8.761 3.688 1.00 81.62 81 HIS A C 1
ATOM 593 O O . HIS A 1 81 ? 12.728 -7.766 3.332 1.00 81.62 81 HIS A O 1
ATOM 599 N N . ALA A 1 82 ? 11.273 -9.412 2.859 1.00 81.62 82 ALA A N 1
ATOM 600 C CA . ALA A 1 82 ? 10.971 -8.979 1.504 1.00 81.62 82 ALA A CA 1
ATOM 601 C C . ALA A 1 82 ? 10.490 -7.518 1.471 1.00 81.62 82 ALA A C 1
ATOM 603 O O . ALA A 1 82 ? 9.433 -7.185 1.999 1.00 81.62 82 ALA A O 1
ATOM 604 N N . SER A 1 83 ? 11.252 -6.645 0.809 1.00 88.88 83 SER A N 1
ATOM 605 C CA . SER A 1 83 ? 11.023 -5.200 0.842 1.00 88.88 83 SER A CA 1
ATOM 606 C C . SER A 1 83 ? 10.492 -4.673 -0.494 1.00 88.88 83 SER A C 1
ATOM 608 O O . SER A 1 83 ? 9.286 -4.673 -0.731 1.00 88.88 83 SER A O 1
ATOM 610 N N . TRP A 1 84 ? 11.356 -4.222 -1.404 1.00 95.12 84 TRP A N 1
ATOM 611 C CA . TRP A 1 84 ? 10.921 -3.468 -2.577 1.00 95.12 84 TRP A CA 1
ATOM 612 C C . TRP A 1 84 ? 10.732 -4.333 -3.813 1.00 95.12 84 TRP A C 1
ATOM 614 O O . TRP A 1 84 ? 11.620 -5.078 -4.223 1.00 95.12 84 TRP A O 1
ATOM 624 N N . THR A 1 85 ? 9.601 -4.144 -4.487 1.00 96.19 85 THR A N 1
ATOM 625 C CA . THR A 1 85 ? 9.380 -4.646 -5.852 1.00 96.19 85 THR A CA 1
ATOM 626 C C . THR A 1 85 ? 10.033 -3.750 -6.906 1.00 96.19 85 THR A C 1
ATOM 628 O O . THR A 1 85 ? 10.487 -2.632 -6.635 1.00 96.19 85 THR A O 1
ATOM 631 N N . ALA A 1 86 ? 10.022 -4.200 -8.161 1.00 97.00 86 ALA A N 1
ATOM 632 C CA . ALA A 1 86 ? 10.529 -3.419 -9.286 1.00 97.00 86 ALA A CA 1
ATOM 633 C C . ALA A 1 86 ? 9.852 -2.038 -9.422 1.00 97.00 86 ALA A C 1
ATOM 635 O O . ALA A 1 86 ? 10.521 -1.061 -9.769 1.00 97.00 86 ALA A O 1
ATOM 636 N N . LEU A 1 87 ? 8.551 -1.928 -9.117 1.00 97.62 87 LEU A N 1
ATOM 637 C CA . LEU A 1 87 ? 7.834 -0.648 -9.163 1.00 97.62 87 LEU A CA 1
ATOM 638 C C . LEU A 1 87 ? 8.292 0.321 -8.064 1.00 97.62 87 LEU A C 1
ATOM 640 O O . LEU A 1 87 ? 8.473 1.502 -8.361 1.00 97.62 87 LEU A O 1
ATOM 644 N N . HIS A 1 88 ? 8.559 -0.160 -6.845 1.00 96.94 88 HIS A N 1
ATOM 645 C CA . HIS A 1 88 ? 9.131 0.659 -5.768 1.00 96.94 88 HIS A CA 1
ATOM 646 C C . HIS A 1 88 ? 10.487 1.242 -6.174 1.00 96.94 88 HIS A C 1
ATOM 648 O O . HIS A 1 88 ? 10.703 2.453 -6.088 1.00 96.94 88 HIS A O 1
ATOM 654 N N . LEU A 1 89 ? 11.377 0.403 -6.715 1.00 96.62 89 LEU A N 1
ATOM 655 C CA . LEU A 1 89 ? 12.689 0.844 -7.196 1.00 96.62 89 LEU A CA 1
ATOM 656 C C . LEU A 1 89 ? 12.568 1.879 -8.322 1.00 96.62 89 LEU A C 1
ATOM 658 O O . LEU A 1 89 ? 13.327 2.849 -8.348 1.00 96.62 89 LEU A O 1
ATOM 662 N N . CYS A 1 90 ? 11.585 1.742 -9.218 1.00 96.88 90 CYS A N 1
ATOM 663 C CA . CYS A 1 90 ? 11.334 2.757 -10.242 1.00 96.88 90 CYS A CA 1
ATOM 664 C C . CYS A 1 90 ? 10.946 4.114 -9.640 1.00 96.88 90 CYS A C 1
ATOM 666 O O . CYS A 1 90 ? 11.359 5.148 -10.167 1.00 96.88 90 CYS A O 1
ATOM 668 N N . CYS A 1 91 ? 10.176 4.124 -8.549 1.00 96.88 91 CYS A N 1
ATOM 669 C CA . CYS A 1 91 ? 9.808 5.343 -7.828 1.00 96.88 91 CYS A CA 1
ATOM 670 C C . CYS A 1 91 ? 11.010 5.992 -7.148 1.00 96.88 91 CYS A C 1
ATOM 672 O O . CYS A 1 91 ? 11.237 7.192 -7.309 1.00 96.88 91 CYS A O 1
ATOM 674 N N . ILE A 1 92 ? 11.811 5.185 -6.451 1.00 94.62 92 ILE A N 1
ATOM 675 C CA . ILE A 1 92 ? 12.989 5.638 -5.705 1.00 94.62 92 ILE A CA 1
ATOM 676 C C . ILE A 1 92 ? 14.059 6.207 -6.648 1.00 94.62 92 ILE A C 1
ATOM 678 O O . ILE A 1 92 ? 14.658 7.238 -6.340 1.00 94.62 92 ILE A O 1
ATOM 682 N N . HIS A 1 93 ? 14.269 5.573 -7.806 1.00 95.19 93 HIS A N 1
ATOM 683 C CA . HIS A 1 93 ? 15.316 5.934 -8.770 1.00 95.19 93 HIS A CA 1
ATOM 684 C C . HIS A 1 93 ? 14.823 6.756 -9.967 1.00 95.19 93 HIS A C 1
ATOM 686 O O . HIS A 1 93 ? 15.586 6.992 -10.899 1.00 95.19 93 HIS A O 1
ATOM 692 N N . ASN A 1 94 ? 13.567 7.211 -9.951 1.00 95.94 94 ASN A N 1
ATOM 693 C CA . ASN A 1 94 ? 12.959 8.001 -11.023 1.00 95.94 94 ASN A CA 1
ATOM 694 C C . ASN A 1 94 ? 13.073 7.349 -12.422 1.00 95.94 94 ASN A C 1
ATOM 696 O O . ASN A 1 94 ? 13.639 7.926 -13.351 1.00 95.94 94 ASN A O 1
ATOM 700 N N . GLN A 1 95 ? 12.514 6.145 -12.583 1.00 97.56 95 GLN A N 1
ATOM 701 C CA . GLN A 1 95 ? 12.591 5.353 -13.820 1.00 97.56 95 GLN A CA 1
ATOM 702 C C . GLN A 1 95 ? 11.224 5.216 -14.529 1.00 97.56 95 GLN A C 1
ATOM 704 O O . GLN A 1 95 ? 10.633 4.132 -14.554 1.00 97.56 95 GLN A O 1
ATOM 709 N N . PRO A 1 96 ? 10.690 6.281 -15.163 1.00 97.19 96 PRO A N 1
ATOM 710 C CA . PRO A 1 96 ? 9.355 6.264 -15.775 1.00 97.19 96 PRO A CA 1
ATOM 711 C C . PRO A 1 96 ? 9.224 5.295 -16.956 1.00 97.19 96 PRO A C 1
ATOM 713 O O . PRO A 1 96 ? 8.159 4.715 -17.164 1.00 97.19 96 PRO A O 1
ATOM 716 N N . ALA A 1 97 ? 10.285 5.109 -17.750 1.00 97.94 97 ALA A N 1
ATOM 717 C CA . ALA A 1 97 ? 10.261 4.190 -18.888 1.00 97.94 97 ALA A CA 1
ATOM 718 C C . ALA A 1 97 ? 10.197 2.723 -18.432 1.00 97.94 97 ALA A C 1
ATOM 720 O O . ALA A 1 97 ? 9.404 1.949 -18.968 1.00 97.94 97 ALA A O 1
ATOM 721 N N . MET A 1 98 ? 10.979 2.369 -17.407 1.00 98.25 98 MET A N 1
ATOM 722 C CA . MET A 1 98 ? 10.934 1.046 -16.784 1.00 98.25 98 MET A CA 1
ATOM 723 C C . MET A 1 98 ? 9.582 0.795 -16.112 1.00 98.25 98 MET A C 1
ATOM 725 O O . MET A 1 98 ? 8.983 -0.251 -16.331 1.00 98.25 98 MET A O 1
ATOM 729 N N . MET A 1 99 ? 9.045 1.774 -15.379 1.00 97.94 99 MET A N 1
ATOM 730 C CA . MET A 1 99 ? 7.720 1.661 -14.766 1.00 97.94 99 MET A CA 1
ATOM 731 C C . MET A 1 99 ? 6.634 1.357 -15.805 1.00 97.94 99 MET A C 1
ATOM 733 O O . MET A 1 99 ? 5.868 0.413 -15.638 1.00 97.94 99 MET A O 1
ATOM 737 N N . LYS A 1 100 ? 6.593 2.101 -16.921 1.00 98.06 100 LYS A N 1
ATOM 738 C CA . LYS A 1 100 ? 5.654 1.824 -18.026 1.00 98.06 100 LYS A CA 1
ATOM 739 C C . LYS A 1 100 ? 5.831 0.418 -18.593 1.00 98.06 100 LYS A C 1
ATOM 741 O O . LYS A 1 100 ? 4.845 -0.236 -18.928 1.00 98.06 100 LYS A O 1
ATOM 746 N N . PHE A 1 101 ? 7.077 -0.032 -18.728 1.00 98.31 101 PHE A N 1
ATOM 747 C CA . PHE A 1 101 ? 7.380 -1.381 -19.187 1.00 98.31 101 PHE A CA 1
ATOM 748 C C . PHE A 1 101 ? 6.825 -2.436 -18.221 1.00 98.31 101 PHE A C 1
ATOM 750 O O . PHE A 1 101 ? 6.118 -3.332 -18.673 1.00 98.31 101 PHE A O 1
ATOM 757 N N . LEU A 1 102 ? 7.074 -2.304 -16.919 1.00 97.94 102 LEU A N 1
ATOM 758 C CA . LEU A 1 102 ? 6.617 -3.242 -15.889 1.00 97.94 102 LEU A CA 1
ATOM 759 C C . LEU A 1 102 ? 5.088 -3.283 -15.779 1.00 97.94 102 LEU A C 1
ATOM 761 O O . LEU A 1 102 ? 4.507 -4.363 -15.814 1.00 97.94 102 LEU A O 1
ATOM 765 N N . LEU A 1 103 ? 4.425 -2.121 -15.762 1.00 97.50 103 LEU A N 1
ATOM 766 C CA . LEU A 1 103 ? 2.958 -2.035 -15.751 1.00 97.50 103 LEU A CA 1
ATOM 767 C C . LEU A 1 103 ? 2.338 -2.726 -16.975 1.00 97.50 103 LEU A C 1
ATOM 769 O O . LEU A 1 103 ? 1.338 -3.428 -16.861 1.00 97.50 103 LEU A O 1
ATOM 773 N N . LYS A 1 104 ? 2.963 -2.599 -18.155 1.00 97.44 104 LYS A N 1
ATOM 774 C CA . LYS A 1 104 ? 2.532 -3.317 -19.367 1.00 97.44 104 LYS A CA 1
ATOM 775 C C . LYS A 1 104 ? 2.694 -4.841 -19.250 1.00 97.44 104 LYS A C 1
ATOM 777 O O . LYS A 1 104 ? 1.993 -5.568 -19.947 1.00 97.44 104 LYS A O 1
ATOM 782 N N . HIS A 1 105 ? 3.603 -5.313 -18.401 1.00 96.62 105 HIS A N 1
ATOM 783 C CA . HIS A 1 105 ? 3.826 -6.736 -18.126 1.00 96.62 105 HIS A CA 1
ATOM 784 C C . HIS A 1 105 ? 3.064 -7.226 -16.885 1.00 96.62 105 HIS A C 1
ATOM 786 O O . HIS A 1 105 ? 3.355 -8.309 -16.390 1.00 96.62 105 HIS A O 1
ATOM 792 N N . GLY A 1 106 ? 2.069 -6.465 -16.417 1.00 95.44 106 GLY A N 1
ATOM 793 C CA . GLY A 1 106 ? 1.152 -6.904 -15.369 1.00 95.44 106 GLY A CA 1
ATOM 794 C C . GLY A 1 106 ? 1.611 -6.618 -13.945 1.00 95.44 106 GLY A C 1
ATOM 795 O O . GLY A 1 106 ? 0.986 -7.141 -13.035 1.00 95.44 106 GLY A O 1
ATOM 796 N N . ALA A 1 107 ? 2.647 -5.793 -13.749 1.00 96.62 107 ALA A N 1
ATOM 797 C CA . ALA A 1 107 ? 3.059 -5.383 -12.409 1.00 96.62 107 ALA A CA 1
ATOM 798 C C . ALA A 1 107 ? 1.890 -4.737 -11.646 1.00 96.62 107 ALA A C 1
ATOM 800 O O . ALA A 1 107 ? 1.261 -3.787 -12.137 1.00 96.62 107 ALA A O 1
ATOM 801 N N . HIS A 1 108 ? 1.615 -5.234 -10.446 1.00 95.50 108 HIS A N 1
ATOM 802 C CA . HIS A 1 108 ? 0.544 -4.753 -9.589 1.00 95.50 108 HIS A CA 1
ATOM 803 C C . HIS A 1 108 ? 0.905 -3.402 -8.954 1.00 95.50 108 HIS A C 1
ATOM 805 O O . HIS A 1 108 ? 1.946 -3.224 -8.326 1.00 95.50 108 HIS A O 1
ATOM 811 N N . ARG A 1 109 ? 0.009 -2.421 -9.111 1.00 94.75 109 ARG A N 1
ATOM 812 C CA . ARG A 1 109 ? 0.214 -1.029 -8.659 1.00 94.75 109 ARG A CA 1
ATOM 813 C C . ARG A 1 109 ? 0.163 -0.875 -7.140 1.00 94.75 109 ARG A C 1
ATOM 815 O O . ARG A 1 109 ? 0.724 0.084 -6.618 1.00 94.75 109 ARG A O 1
ATOM 822 N N . ASP A 1 110 ? -0.482 -1.831 -6.478 1.00 90.81 110 ASP A N 1
ATOM 823 C CA . ASP A 1 110 ? -0.858 -1.765 -5.064 1.00 90.81 110 ASP A CA 1
ATOM 824 C C . ASP A 1 110 ? -0.050 -2.736 -4.200 1.00 90.81 110 ASP A C 1
ATOM 826 O O . ASP A 1 110 ? -0.343 -2.899 -3.018 1.00 90.81 110 ASP A O 1
ATOM 830 N N . THR A 1 111 ? 0.968 -3.387 -4.772 1.00 91.31 111 THR A N 1
ATOM 831 C CA . THR A 1 111 ? 1.860 -4.266 -4.013 1.00 91.31 111 THR A CA 1
ATOM 832 C C . THR A 1 111 ? 2.519 -3.471 -2.898 1.00 91.31 111 THR A C 1
ATOM 834 O O . THR A 1 111 ? 3.124 -2.440 -3.175 1.00 91.31 111 THR A O 1
ATOM 837 N N . ARG A 1 112 ? 2.413 -3.934 -1.655 1.00 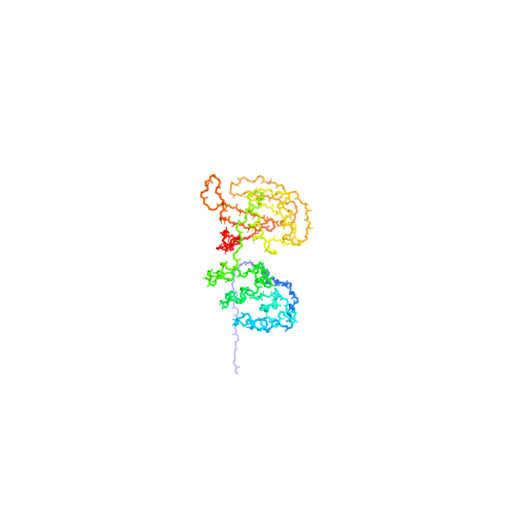88.38 112 ARG A N 1
ATOM 838 C CA . ARG A 1 112 ? 3.009 -3.258 -0.500 1.00 88.38 112 ARG A CA 1
ATOM 839 C C . ARG A 1 112 ? 4.400 -3.814 -0.199 1.00 88.38 112 ARG A C 1
ATOM 841 O O . ARG A 1 112 ? 4.625 -5.010 -0.369 1.00 88.38 112 ARG A O 1
ATOM 848 N N . ASP A 1 113 ? 5.321 -2.942 0.198 1.00 87.19 113 ASP A N 1
ATOM 849 C CA . ASP A 1 113 ? 6.627 -3.331 0.734 1.00 87.19 113 ASP A CA 1
ATOM 850 C C . ASP A 1 113 ? 6.535 -3.778 2.206 1.00 87.19 113 ASP A C 1
ATOM 852 O O . ASP A 1 113 ? 5.456 -3.772 2.806 1.00 87.19 113 ASP A O 1
ATOM 856 N N . ALA A 1 114 ? 7.676 -4.149 2.799 1.00 84.12 114 ALA A N 1
ATOM 857 C CA . ALA A 1 114 ? 7.788 -4.534 4.212 1.00 84.12 114 ALA A CA 1
ATOM 858 C C . ALA A 1 114 ? 7.247 -3.475 5.195 1.00 84.12 114 ALA A C 1
ATOM 860 O O . ALA A 1 114 ? 6.831 -3.808 6.299 1.00 84.12 114 ALA A O 1
ATOM 861 N N . PHE A 1 115 ? 7.211 -2.201 4.791 1.00 81.75 115 PHE A N 1
ATOM 862 C CA . PHE A 1 115 ? 6.702 -1.091 5.599 1.00 81.75 115 PHE A CA 1
ATOM 863 C C . PHE A 1 115 ? 5.231 -0.771 5.304 1.00 81.75 115 PHE A C 1
ATOM 865 O O . PHE A 1 115 ? 4.718 0.255 5.751 1.00 81.75 115 PHE A O 1
ATOM 872 N N . GLY A 1 116 ? 4.552 -1.606 4.514 1.00 85.06 116 GLY A N 1
ATOM 873 C CA . GLY A 1 116 ? 3.174 -1.385 4.096 1.00 85.06 116 GLY A CA 1
ATOM 874 C C . GLY A 1 116 ? 3.013 -0.287 3.040 1.00 85.06 116 GLY A C 1
ATOM 875 O O . GLY A 1 116 ? 1.879 0.082 2.733 1.00 85.06 116 GLY A O 1
ATOM 876 N N . LYS A 1 117 ? 4.098 0.245 2.464 1.00 88.12 117 LYS A N 1
ATOM 877 C CA . LYS A 1 117 ? 4.034 1.310 1.455 1.00 88.12 117 LYS A CA 1
ATOM 878 C C . LYS A 1 117 ? 3.794 0.721 0.077 1.00 88.12 117 LYS A C 1
ATOM 880 O O . LYS A 1 117 ? 4.371 -0.298 -0.274 1.00 88.12 117 LYS A O 1
ATOM 885 N N . ARG A 1 118 ? 2.974 1.388 -0.729 1.00 93.56 118 ARG A N 1
ATOM 886 C CA . ARG A 1 118 ? 2.804 1.100 -2.157 1.00 93.56 118 ARG A CA 1
ATOM 887 C C . ARG A 1 118 ? 3.876 1.837 -2.968 1.00 93.56 118 ARG A C 1
ATOM 889 O O . ARG A 1 118 ? 4.423 2.853 -2.515 1.00 93.56 118 ARG A O 1
ATOM 896 N N . PRO A 1 119 ? 4.088 1.463 -4.244 1.00 95.94 119 PRO A N 1
ATOM 897 C CA . PRO A 1 119 ? 4.941 2.218 -5.147 1.00 95.94 119 PRO A CA 1
ATOM 898 C C . PRO A 1 119 ? 4.556 3.699 -5.228 1.00 95.94 119 PRO A C 1
ATOM 900 O O . PRO A 1 119 ? 5.437 4.557 -5.294 1.00 95.94 119 PRO A O 1
ATOM 903 N N . ILE A 1 120 ? 3.260 4.033 -5.198 1.00 95.56 120 ILE A N 1
ATOM 904 C CA . ILE A 1 120 ? 2.825 5.432 -5.288 1.00 95.56 120 ILE A CA 1
ATOM 905 C C . ILE A 1 120 ? 3.209 6.244 -4.048 1.00 95.56 120 ILE A C 1
ATOM 907 O O . ILE A 1 120 ? 3.607 7.399 -4.196 1.00 95.56 120 ILE A O 1
ATOM 911 N N . ASP A 1 121 ? 3.187 5.633 -2.862 1.00 93.06 121 ASP A N 1
ATOM 912 C CA . ASP A 1 121 ? 3.594 6.290 -1.619 1.00 93.06 121 ASP A CA 1
ATOM 913 C C . ASP A 1 121 ? 5.085 6.670 -1.709 1.00 93.06 121 ASP A C 1
ATOM 915 O O . ASP A 1 121 ? 5.460 7.821 -1.481 1.00 93.06 121 ASP A O 1
ATOM 919 N N . SER A 1 122 ? 5.922 5.757 -2.225 1.00 93.50 122 SER A N 1
ATOM 920 C CA . SER A 1 122 ? 7.332 6.047 -2.538 1.00 93.50 122 SER A CA 1
ATOM 921 C C . SER A 1 122 ? 7.499 7.174 -3.570 1.00 93.50 122 SER A C 1
ATOM 923 O O . SER A 1 122 ? 8.383 8.020 -3.437 1.00 93.50 122 SER A O 1
ATOM 925 N N . ALA A 1 123 ? 6.669 7.217 -4.620 1.00 95.00 123 ALA A N 1
ATOM 926 C CA . ALA A 1 123 ? 6.728 8.285 -5.623 1.00 95.00 123 ALA A CA 1
ATOM 927 C C . ALA A 1 123 ? 6.352 9.656 -5.036 1.00 95.00 123 ALA A C 1
ATOM 929 O O . ALA A 1 123 ? 6.952 10.669 -5.408 1.00 95.00 123 ALA A O 1
ATOM 930 N N . MET A 1 124 ? 5.387 9.685 -4.114 1.00 92.25 124 MET A N 1
ATOM 931 C CA . MET A 1 124 ? 4.945 10.897 -3.427 1.00 92.25 124 MET A CA 1
ATOM 932 C C . MET A 1 124 ? 5.995 11.424 -2.456 1.00 92.25 124 MET A C 1
ATOM 934 O O . MET A 1 124 ? 6.272 12.622 -2.478 1.00 92.25 124 MET A O 1
ATOM 938 N N . GLU A 1 125 ? 6.641 10.551 -1.682 1.00 90.56 125 GLU A N 1
ATOM 939 C CA . GLU A 1 125 ? 7.761 10.925 -0.807 1.00 90.56 125 GLU A CA 1
ATOM 940 C C . GLU A 1 125 ? 8.932 11.531 -1.591 1.00 90.56 125 GLU A C 1
ATOM 942 O O . GLU A 1 125 ? 9.598 12.454 -1.124 1.00 90.56 125 GLU A O 1
ATOM 947 N N . LYS A 1 126 ? 9.167 11.051 -2.819 1.00 91.31 126 LYS A N 1
ATOM 948 C CA . LYS A 1 126 ? 10.167 11.620 -3.736 1.00 91.31 126 LYS A CA 1
ATOM 949 C C . LYS A 1 126 ? 9.682 12.863 -4.492 1.00 91.31 126 LYS A C 1
ATOM 951 O O . LYS A 1 126 ? 10.456 13.427 -5.263 1.00 91.31 126 LYS A O 1
ATOM 956 N N . GLY A 1 127 ? 8.429 13.285 -4.314 1.00 91.31 127 GLY A N 1
ATOM 957 C CA . GLY A 1 127 ? 7.843 14.434 -5.011 1.00 91.31 127 GLY A CA 1
ATOM 958 C C . GLY A 1 127 ? 7.704 14.241 -6.525 1.00 91.31 127 GLY A C 1
ATOM 959 O O . GLY A 1 127 ? 7.672 15.213 -7.279 1.00 91.31 127 GLY A O 1
ATOM 960 N N . ASN A 1 128 ? 7.656 12.996 -7.004 1.00 94.00 128 ASN A N 1
ATOM 961 C CA . ASN A 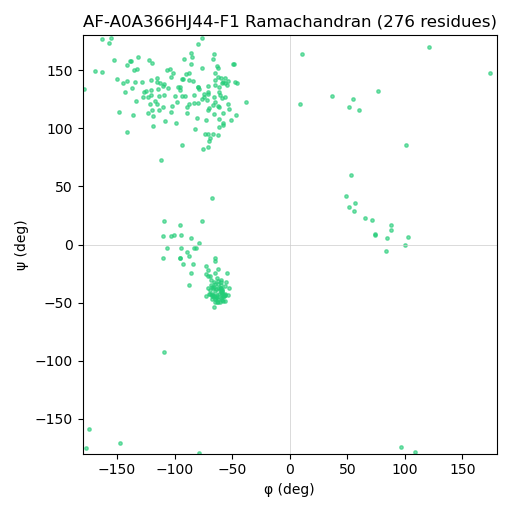1 128 ? 7.687 12.693 -8.429 1.00 94.00 128 ASN A CA 1
ATOM 962 C C . ASN A 1 128 ? 6.279 12.561 -9.019 1.00 94.00 128 ASN A C 1
ATOM 964 O O . ASN A 1 128 ? 5.731 11.463 -9.161 1.00 94.00 128 ASN A O 1
ATOM 968 N N . GLU A 1 129 ? 5.698 13.693 -9.411 1.00 93.31 129 GLU A N 1
ATOM 969 C CA . GLU A 1 129 ? 4.341 13.734 -9.965 1.00 93.31 129 GLU A CA 1
ATOM 970 C C . GLU A 1 129 ? 4.158 12.897 -11.235 1.00 93.31 129 GLU A C 1
ATOM 972 O O . GLU A 1 129 ? 3.071 12.370 -11.473 1.00 93.31 129 GLU A O 1
ATOM 977 N N . VAL A 1 130 ? 5.195 12.776 -12.071 1.00 95.81 130 VAL A N 1
ATOM 978 C CA . VAL A 1 130 ? 5.110 11.996 -13.314 1.00 95.81 130 VAL A CA 1
ATOM 979 C C . VAL A 1 130 ? 4.854 10.530 -12.984 1.00 95.81 130 VAL A C 1
ATOM 981 O O . VAL A 1 130 ? 3.975 9.916 -13.585 1.00 95.81 130 VAL A O 1
ATOM 984 N N . LEU A 1 131 ? 5.574 9.983 -12.004 1.00 96.44 131 LEU A N 1
ATOM 985 C CA . LEU A 1 131 ? 5.379 8.604 -11.563 1.00 96.44 131 LEU A CA 1
ATOM 986 C C . LEU A 1 131 ? 4.062 8.421 -10.808 1.00 96.44 131 LEU A C 1
ATOM 988 O O . LEU A 1 131 ? 3.372 7.434 -11.051 1.00 96.44 131 LEU A O 1
ATOM 992 N N . CYS A 1 132 ? 3.651 9.398 -9.994 1.00 95.94 132 CYS A N 1
ATOM 993 C CA . CYS A 1 132 ? 2.333 9.369 -9.352 1.00 95.94 132 CYS A CA 1
ATOM 994 C C . CYS A 1 132 ? 1.210 9.256 -10.394 1.00 95.94 132 CYS A C 1
ATOM 996 O O . CYS A 1 132 ? 0.321 8.421 -10.267 1.00 95.94 132 CYS A O 1
ATOM 998 N N . LYS A 1 133 ? 1.284 10.029 -11.486 1.00 95.44 133 LYS A N 1
ATOM 999 C CA . LYS A 1 133 ? 0.310 9.969 -12.590 1.00 95.44 133 LYS A CA 1
ATOM 1000 C C . LYS A 1 133 ? 0.344 8.638 -13.344 1.00 95.44 133 LYS A C 1
ATOM 1002 O O . LYS A 1 133 ? -0.696 8.188 -13.812 1.00 95.44 133 LYS A O 1
ATOM 1007 N N . LEU A 1 134 ? 1.508 7.992 -13.459 1.00 96.12 134 LEU A N 1
ATOM 1008 C CA . LEU A 1 134 ? 1.610 6.650 -14.048 1.00 96.12 134 LEU A CA 1
ATOM 1009 C C . LEU A 1 134 ? 1.019 5.562 -13.144 1.00 96.12 134 LEU A C 1
ATOM 1011 O O . LEU A 1 134 ? 0.555 4.545 -13.657 1.00 96.12 134 LEU A O 1
ATOM 1015 N N . LEU A 1 135 ? 1.003 5.774 -11.828 1.00 96.38 135 LEU A N 1
ATOM 1016 C CA . LEU A 1 135 ? 0.449 4.849 -10.835 1.00 96.38 135 LEU A CA 1
ATOM 1017 C C . LEU A 1 135 ? -1.003 5.158 -10.438 1.00 96.38 135 LEU A C 1
ATOM 1019 O O . LEU A 1 135 ? -1.654 4.287 -9.884 1.00 96.38 135 LEU A O 1
ATOM 1023 N N . ALA A 1 136 ? -1.553 6.313 -10.814 1.00 94.62 136 ALA A N 1
ATOM 1024 C CA . ALA A 1 136 ? -2.915 6.726 -10.470 1.00 94.62 136 ALA A CA 1
ATOM 1025 C C . ALA A 1 136 ? -4.019 5.787 -10.997 1.00 94.62 136 ALA A C 1
ATOM 1027 O O . ALA A 1 136 ? -4.068 5.494 -12.197 1.00 94.62 136 ALA A O 1
ATOM 1028 N N . ILE A 1 137 ? -4.935 5.344 -10.135 1.00 92.38 137 ILE A N 1
ATOM 1029 C CA . ILE A 1 137 ? -6.129 4.561 -10.514 1.00 92.38 137 ILE A CA 1
ATOM 1030 C C . ILE A 1 137 ? -7.336 5.476 -10.782 1.00 92.38 137 ILE A C 1
ATOM 1032 O O . ILE A 1 137 ? -7.329 6.633 -10.356 1.00 92.38 137 ILE A O 1
ATOM 1036 N N . PRO A 1 138 ? -8.358 5.004 -11.525 1.00 89.44 138 PRO A N 1
ATOM 1037 C CA . PRO A 1 138 ? -9.608 5.740 -11.675 1.00 89.44 138 PRO A CA 1
ATOM 1038 C C . PRO A 1 138 ? -10.242 6.059 -10.318 1.00 89.44 138 PRO A C 1
ATOM 1040 O O . PRO A 1 138 ? -10.218 5.239 -9.402 1.00 89.44 138 PRO A O 1
ATOM 1043 N N . ASP A 1 139 ? -10.854 7.237 -10.201 1.00 83.12 139 ASP A N 1
ATOM 1044 C CA . ASP A 1 139 ? -11.629 7.581 -9.013 1.00 83.12 139 ASP A CA 1
ATOM 1045 C C . ASP A 1 139 ? -12.960 6.819 -9.010 1.00 83.12 139 ASP A C 1
ATOM 1047 O O . ASP A 1 139 ? -13.950 7.237 -9.611 1.00 83.12 139 ASP A O 1
ATOM 1051 N N . GLU A 1 140 ? -12.983 5.677 -8.327 1.00 82.31 140 GLU A N 1
ATOM 1052 C CA . GLU A 1 140 ? -14.203 4.901 -8.107 1.00 82.31 140 GLU A CA 1
ATOM 1053 C C . GLU A 1 140 ? -14.952 5.358 -6.853 1.00 82.31 140 GLU A C 1
ATOM 1055 O O . GLU A 1 140 ? -14.358 5.692 -5.824 1.00 82.31 140 GLU A O 1
ATOM 1060 N N . LYS A 1 141 ? -16.287 5.377 -6.912 1.00 83.12 141 LYS A N 1
ATOM 1061 C CA . LYS A 1 141 ? -17.098 5.733 -5.747 1.00 83.12 141 LYS A CA 1
ATOM 1062 C C . LYS A 1 141 ? -16.943 4.660 -4.670 1.00 83.12 141 LYS A C 1
ATOM 1064 O O . LYS A 1 141 ? -17.314 3.511 -4.888 1.00 83.12 141 LYS A O 1
ATOM 1069 N N . ASP A 1 142 ? -16.460 5.063 -3.500 1.00 86.12 142 ASP A N 1
ATOM 1070 C CA . ASP A 1 142 ? -16.299 4.152 -2.374 1.00 86.12 142 ASP A CA 1
ATOM 1071 C C . ASP A 1 142 ? -17.646 3.621 -1.875 1.00 86.12 142 ASP A C 1
ATOM 1073 O O . ASP A 1 142 ? -18.649 4.338 -1.783 1.00 86.12 142 ASP A O 1
ATOM 1077 N N . THR A 1 143 ? -17.645 2.344 -1.499 1.00 91.38 143 THR A N 1
ATOM 1078 C CA . THR A 1 143 ? -18.746 1.761 -0.730 1.00 91.38 143 THR A CA 1
ATOM 1079 C C . THR A 1 143 ? -18.697 2.318 0.688 1.00 91.38 143 THR A C 1
ATOM 1081 O O . THR A 1 143 ? -17.642 2.305 1.313 1.00 91.38 143 THR A O 1
ATOM 1084 N N . MET A 1 144 ? -19.826 2.794 1.212 1.00 91.06 144 MET A N 1
ATOM 1085 C CA . MET A 1 144 ? -19.892 3.346 2.567 1.00 91.06 144 MET A CA 1
ATOM 1086 C C . MET A 1 144 ? -20.247 2.251 3.578 1.00 91.06 144 MET A C 1
ATOM 1088 O O . MET A 1 144 ? -21.260 1.571 3.416 1.00 91.06 144 MET A O 1
ATOM 1092 N N . LEU A 1 145 ? -19.447 2.120 4.634 1.00 90.06 145 LEU A N 1
ATOM 1093 C CA . LEU A 1 145 ? -19.648 1.209 5.761 1.00 90.06 145 LEU A CA 1
ATOM 1094 C C . LEU A 1 145 ? -19.753 2.046 7.037 1.00 90.06 145 LEU A C 1
ATOM 1096 O O . LEU A 1 145 ? -18.824 2.768 7.381 1.00 90.06 145 LEU A O 1
ATOM 1100 N N . ASP A 1 146 ? -20.915 2.023 7.691 1.00 87.88 146 ASP A N 1
ATOM 1101 C CA . ASP A 1 146 ? -21.210 2.829 8.889 1.00 87.88 146 ASP A CA 1
ATOM 1102 C C . ASP A 1 146 ? -20.899 4.334 8.736 1.00 87.88 146 ASP A C 1
ATOM 1104 O O . ASP A 1 146 ? -20.543 5.030 9.685 1.00 87.88 146 ASP A O 1
ATOM 1108 N N . GLY A 1 147 ? -21.065 4.855 7.514 1.00 87.25 147 GLY A N 1
ATOM 1109 C CA . GLY A 1 147 ? -20.799 6.257 7.178 1.00 87.25 147 GLY A CA 1
ATOM 1110 C C . GLY A 1 147 ? -19.340 6.573 6.833 1.00 87.25 147 GLY A C 1
ATOM 1111 O O . GLY A 1 147 ? -19.029 7.734 6.579 1.00 87.25 147 GLY A O 1
ATOM 1112 N N . ILE A 1 148 ? -18.469 5.564 6.760 1.00 89.25 148 ILE A N 1
ATOM 1113 C CA . ILE A 1 148 ? -17.047 5.696 6.421 1.00 89.25 148 ILE A CA 1
ATOM 1114 C C . ILE A 1 148 ? -16.773 5.030 5.060 1.00 89.25 148 ILE A C 1
ATOM 1116 O O . ILE A 1 148 ? -17.331 3.964 4.788 1.00 89.25 148 ILE A O 1
ATOM 1120 N N . PRO A 1 149 ? -15.946 5.618 4.176 1.00 92.00 149 PRO A N 1
ATOM 1121 C CA . PRO A 1 149 ? -15.551 4.969 2.929 1.00 92.00 149 PRO A CA 1
ATOM 1122 C C . PRO A 1 149 ? -14.786 3.671 3.195 1.00 92.00 149 PRO A C 1
ATOM 1124 O O . PRO A 1 149 ? -13.866 3.642 4.011 1.00 92.00 149 PRO A O 1
ATOM 1127 N N . ARG A 1 150 ? -15.120 2.604 2.468 1.00 92.38 150 ARG A N 1
ATOM 1128 C CA . ARG A 1 150 ? -14.441 1.308 2.570 1.00 92.38 150 ARG A CA 1
ATOM 1129 C C . ARG A 1 150 ? -12.929 1.438 2.380 1.00 92.38 150 ARG A C 1
ATOM 1131 O O . ARG A 1 150 ? -12.199 0.886 3.192 1.00 92.38 150 ARG A O 1
ATOM 1138 N N . GLY A 1 151 ? -12.471 2.215 1.397 1.00 91.25 151 GLY A N 1
ATOM 1139 C CA . GLY A 1 151 ? -11.041 2.425 1.177 1.00 91.25 151 GLY A CA 1
ATOM 1140 C C . GLY A 1 151 ? -10.321 3.134 2.335 1.00 91.25 151 GLY A C 1
ATOM 1141 O O . GLY A 1 151 ? -9.151 2.857 2.574 1.00 91.25 151 GLY A O 1
ATOM 1142 N N . VAL A 1 152 ? -11.012 3.984 3.110 1.00 92.56 152 VAL A N 1
ATOM 1143 C CA . VAL A 1 152 ? -10.443 4.574 4.339 1.00 92.56 152 VAL A CA 1
ATOM 1144 C C . VAL A 1 152 ? -10.218 3.491 5.389 1.00 92.56 152 V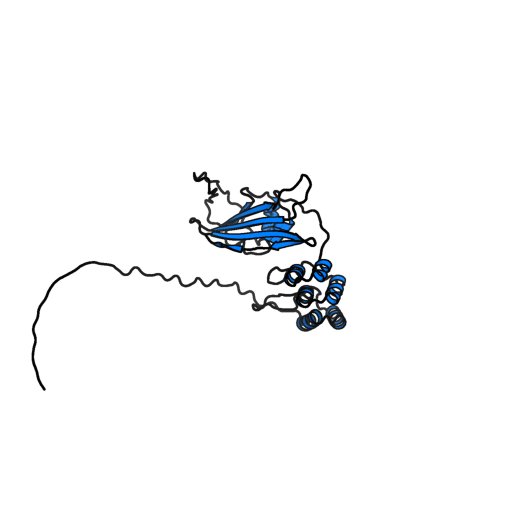AL A C 1
ATOM 1146 O O . VAL A 1 152 ? -9.160 3.448 6.002 1.00 92.56 152 VAL A O 1
ATOM 1149 N N . ILE A 1 153 ? -11.190 2.596 5.583 1.00 91.19 153 ILE A N 1
ATOM 1150 C CA . ILE A 1 153 ? -11.054 1.470 6.517 1.00 91.19 153 ILE A CA 1
ATOM 1151 C C . ILE A 1 153 ? -9.922 0.551 6.050 1.00 91.19 153 ILE A C 1
ATOM 1153 O O . ILE A 1 153 ? -9.030 0.219 6.820 1.00 91.19 153 ILE A O 1
ATOM 1157 N N . GLU A 1 154 ? -9.920 0.169 4.777 1.00 89.12 154 GLU A N 1
ATOM 1158 C CA . GLU A 1 154 ? -8.883 -0.709 4.246 1.00 89.12 154 GLU A CA 1
ATOM 1159 C C . GLU A 1 154 ? -7.491 -0.107 4.418 1.00 89.12 154 GLU A C 1
ATOM 1161 O O . GLU A 1 154 ? -6.597 -0.849 4.793 1.00 89.12 154 GLU A O 1
ATOM 1166 N N . GLU A 1 155 ? -7.299 1.199 4.217 1.00 90.31 155 GLU A N 1
ATOM 1167 C CA . GLU A 1 155 ? -5.991 1.839 4.395 1.00 90.31 155 GLU A CA 1
ATOM 1168 C C . GLU A 1 155 ? -5.581 1.968 5.871 1.00 90.31 15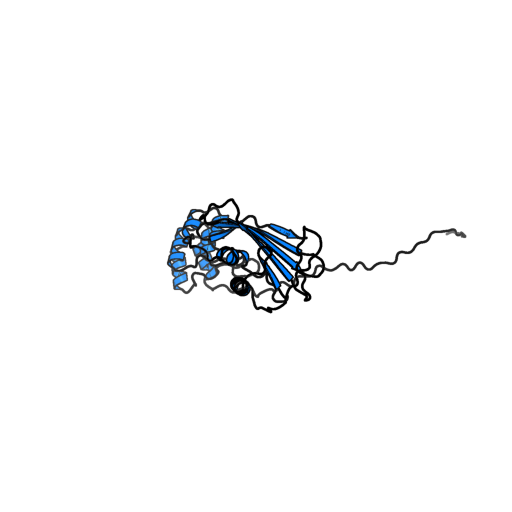5 GLU A C 1
ATOM 1170 O O . GLU A 1 155 ? -4.444 1.660 6.215 1.00 90.31 155 GLU A O 1
ATOM 1175 N N . LEU A 1 156 ? -6.491 2.392 6.757 1.00 89.12 156 LEU A N 1
ATOM 1176 C CA . LEU A 1 156 ? -6.175 2.620 8.175 1.00 89.12 156 LEU A CA 1
ATOM 1177 C C . LEU A 1 156 ? -5.883 1.333 8.952 1.00 89.12 156 LEU A C 1
ATOM 1179 O O . LEU A 1 156 ? -5.170 1.369 9.954 1.00 89.12 156 LEU A O 1
ATOM 1183 N N . PHE A 1 157 ? -6.447 0.210 8.510 1.00 82.88 157 PHE A N 1
ATOM 1184 C CA . PHE A 1 157 ? -6.374 -1.068 9.215 1.00 82.88 157 PHE A CA 1
ATOM 1185 C C . PHE A 1 157 ? -5.479 -2.095 8.503 1.00 82.88 157 PHE A C 1
ATOM 1187 O O . PHE A 1 157 ? -5.587 -3.288 8.782 1.00 82.88 157 PHE A O 1
ATOM 1194 N N . GLN A 1 158 ? -4.571 -1.652 7.621 1.00 74.31 158 GLN A N 1
ATOM 1195 C CA . GLN A 1 158 ? -3.487 -2.502 7.114 1.00 74.31 158 GLN A CA 1
ATOM 1196 C C . GLN A 1 158 ? -2.528 -2.859 8.265 1.00 74.31 158 GLN A C 1
ATOM 1198 O O . GLN A 1 158 ? -1.814 -1.994 8.771 1.00 74.31 158 GLN A O 1
ATOM 1203 N N . GLY A 1 159 ? -2.489 -4.131 8.670 1.00 64.56 159 GLY A N 1
ATOM 1204 C CA . GLY A 1 159 ? -1.489 -4.662 9.604 1.00 64.56 159 GLY A CA 1
ATOM 1205 C C . GLY A 1 159 ? -2.007 -5.016 11.002 1.00 64.56 159 GLY A C 1
ATOM 1206 O O . GLY A 1 159 ? -3.191 -4.907 11.312 1.00 64.56 159 GLY A O 1
ATOM 1207 N N . GLU A 1 160 ? -1.085 -5.473 11.852 1.00 64.31 160 GLU A N 1
ATOM 1208 C CA . GLU A 1 160 ? -1.399 -6.203 13.092 1.00 64.31 160 GLU A CA 1
ATOM 1209 C C . GLU A 1 160 ? -1.451 -5.324 14.354 1.00 64.31 160 GLU A C 1
ATOM 1211 O O . GLU A 1 160 ? -1.944 -5.756 15.390 1.00 64.31 160 GLU A O 1
ATOM 1216 N N . PHE A 1 161 ? -0.995 -4.067 14.306 1.00 66.94 161 PHE A N 1
ATOM 1217 C CA . PHE A 1 161 ? -0.814 -3.249 15.522 1.00 66.94 161 PHE A CA 1
ATOM 1218 C C . PHE A 1 161 ? -2.115 -3.033 16.329 1.00 66.94 161 PHE A C 1
ATOM 1220 O O . PHE A 1 161 ? -2.117 -2.909 17.561 1.00 66.94 161 PHE A O 1
ATOM 1227 N N . TRP A 1 162 ? -3.257 -2.997 15.642 1.00 71.81 162 TRP A N 1
ATOM 1228 C CA . TRP A 1 162 ? -4.560 -2.767 16.258 1.00 71.81 162 TRP A CA 1
ATOM 1229 C C . TRP A 1 162 ? -5.283 -4.068 16.648 1.00 71.81 162 TRP A C 1
ATOM 1231 O O . TRP A 1 162 ? -6.192 -4.013 17.479 1.00 71.81 162 TRP A O 1
ATOM 1241 N N . ASN A 1 163 ? -4.862 -5.223 16.116 1.00 67.06 163 ASN A N 1
ATOM 1242 C CA . ASN A 1 163 ? -5.464 -6.532 16.371 1.00 67.06 163 ASN A CA 1
ATOM 1243 C C . ASN A 1 163 ? -4.451 -7.483 17.026 1.00 67.06 163 ASN A C 1
ATOM 1245 O O . ASN A 1 163 ? -3.520 -7.946 16.379 1.00 67.06 163 ASN A O 1
ATOM 1249 N N . ASP A 1 164 ? -4.659 -7.817 18.301 1.00 70.50 164 ASP A N 1
ATOM 1250 C CA . ASP A 1 164 ? -3.834 -8.812 18.997 1.00 70.50 164 ASP A CA 1
ATOM 1251 C C . ASP A 1 164 ? -4.602 -10.138 19.101 1.00 70.50 164 ASP A C 1
ATOM 1253 O O . ASP A 1 164 ? -5.598 -10.192 19.830 1.00 70.50 164 ASP A O 1
ATOM 1257 N N . PRO A 1 165 ? -4.151 -11.221 18.437 1.00 68.50 165 PRO A N 1
ATOM 1258 C CA . PRO A 1 165 ? -4.848 -12.505 18.459 1.00 68.50 165 PRO A CA 1
ATOM 1259 C C . PRO A 1 165 ? -4.879 -13.157 19.851 1.00 68.50 165 PRO A C 1
ATOM 1261 O O . PRO A 1 165 ? -5.636 -14.103 20.072 1.00 68.50 165 PRO A O 1
ATOM 1264 N N . LYS A 1 166 ? -4.066 -12.685 20.806 1.00 72.69 166 LYS A N 1
ATOM 1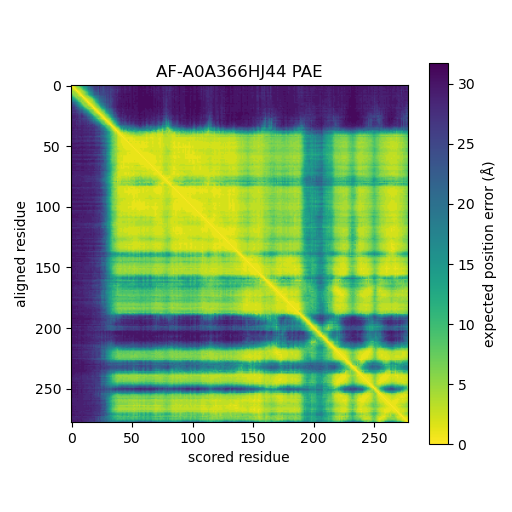265 C CA . LYS A 1 166 ? -4.032 -13.193 22.186 1.00 72.69 166 LYS A CA 1
ATOM 1266 C C . LYS A 1 166 ? -5.105 -12.567 23.075 1.00 72.69 166 LYS A C 1
ATOM 1268 O O . LYS A 1 166 ? -5.364 -13.100 24.154 1.00 72.69 166 LYS A O 1
ATOM 1273 N N . LEU A 1 167 ? -5.704 -11.448 22.663 1.00 68.25 167 LEU A N 1
ATOM 1274 C CA . LEU A 1 167 ? -6.653 -10.683 23.468 1.00 68.25 167 LEU A CA 1
ATOM 1275 C C . LEU A 1 167 ? -8.009 -10.572 22.774 1.00 68.25 167 LEU A C 1
ATOM 1277 O O . LEU A 1 167 ? -8.106 -10.329 21.574 1.00 68.25 167 LEU A O 1
ATOM 1281 N N . THR A 1 168 ? -9.084 -10.650 23.559 1.00 71.31 168 THR A N 1
ATOM 1282 C CA . THR A 1 168 ? -10.410 -10.258 23.074 1.00 71.31 168 THR A CA 1
ATOM 1283 C C . THR A 1 168 ? -10.385 -8.773 22.714 1.00 71.31 168 THR A C 1
ATOM 1285 O O . THR A 1 168 ? -10.124 -7.927 23.576 1.00 71.31 168 THR A O 1
ATOM 1288 N N . THR A 1 169 ? -10.649 -8.458 21.445 1.00 74.69 169 THR A N 1
ATOM 1289 C CA . THR A 1 169 ? -10.639 -7.088 20.921 1.00 74.69 169 THR A CA 1
ATOM 1290 C C . THR A 1 169 ? -12.064 -6.566 20.766 1.00 74.69 169 THR A C 1
ATOM 1292 O O . THR A 1 169 ? -12.869 -7.107 20.010 1.00 74.69 169 THR A O 1
ATOM 1295 N N . PHE A 1 170 ? -12.369 -5.490 21.485 1.00 75.19 170 PHE A N 1
ATOM 1296 C CA . PHE A 1 170 ? -13.609 -4.734 21.369 1.00 75.19 170 PHE A CA 1
ATOM 1297 C C . PHE A 1 170 ? -13.393 -3.557 20.431 1.00 75.19 170 PHE A C 1
ATOM 1299 O O . PHE A 1 170 ? -12.397 -2.854 20.563 1.00 75.19 170 PHE A O 1
ATOM 1306 N N . VAL A 1 171 ? -14.334 -3.306 19.522 1.00 79.19 171 VAL A N 1
ATOM 1307 C CA . VAL A 1 171 ? -14.223 -2.212 18.551 1.00 79.19 171 VAL A CA 1
ATOM 1308 C C . VAL A 1 171 ? -15.384 -1.243 18.718 1.00 79.19 171 VAL A C 1
ATOM 1310 O O . VAL A 1 171 ? -16.543 -1.644 18.806 1.00 79.19 171 VAL A O 1
ATOM 1313 N N . CYS A 1 172 ? -15.066 0.045 18.745 1.00 82.50 172 CYS A N 1
ATOM 1314 C CA . CYS A 1 172 ? -16.022 1.141 18.734 1.00 82.50 172 CYS A CA 1
ATOM 1315 C C . CYS A 1 172 ? -15.656 2.082 17.587 1.00 82.50 172 CYS A C 1
ATOM 1317 O O . CYS A 1 172 ? -14.498 2.467 17.469 1.00 82.50 172 CYS A O 1
ATOM 1319 N N . VAL A 1 173 ? -16.626 2.467 16.760 1.00 84.31 173 VAL A N 1
ATOM 1320 C CA . VAL A 1 173 ? -16.419 3.378 15.628 1.00 84.31 173 VAL A CA 1
ATOM 1321 C C . VAL A 1 173 ? -17.313 4.596 15.803 1.00 84.31 173 VAL A C 1
ATOM 1323 O O . VAL A 1 173 ? -18.533 4.470 15.913 1.00 84.31 173 VAL A O 1
ATOM 1326 N N . ASN A 1 174 ? -16.717 5.788 15.861 1.00 85.50 174 ASN A N 1
ATOM 1327 C CA . ASN A 1 174 ? -17.403 7.062 16.090 1.00 85.50 174 ASN A CA 1
ATOM 1328 C C . ASN A 1 174 ? -18.368 7.010 17.293 1.00 85.50 174 ASN A C 1
ATOM 1330 O O . ASN A 1 174 ? -19.504 7.492 17.240 1.00 85.50 174 ASN A O 1
ATOM 1334 N N . GLY A 1 175 ? -17.930 6.363 18.379 1.00 80.19 175 GLY A N 1
ATOM 1335 C CA . GLY A 1 175 ? -18.704 6.206 19.614 1.00 80.19 175 GLY A CA 1
ATOM 1336 C C . GLY A 1 175 ? -19.854 5.191 19.546 1.00 80.19 175 GLY A C 1
ATOM 1337 O O . GLY A 1 175 ? -20.650 5.124 20.486 1.00 80.19 175 GLY A O 1
ATOM 1338 N N . LYS A 1 176 ? -19.974 4.415 18.463 1.00 81.56 176 LYS A N 1
ATOM 1339 C CA . LYS A 1 176 ? -21.028 3.411 18.248 1.00 81.56 176 LYS A CA 1
ATOM 1340 C C . LYS A 1 176 ? -20.436 2.025 18.018 1.00 81.56 176 LYS A C 1
ATOM 1342 O O . LYS A 1 176 ? -19.273 1.886 17.650 1.00 81.56 176 LYS A O 1
ATOM 1347 N N . ASP A 1 177 ? -21.247 0.998 18.248 1.00 79.81 177 ASP A N 1
ATOM 1348 C CA . ASP A 1 177 ? -20.871 -0.354 17.841 1.00 79.81 177 ASP A CA 1
ATOM 1349 C C . ASP A 1 177 ? -20.936 -0.452 16.307 1.00 79.81 177 ASP A C 1
ATOM 1351 O O . ASP A 1 177 ? -21.944 -0.037 15.722 1.00 79.81 177 ASP A O 1
ATOM 1355 N N . PRO A 1 178 ? -19.876 -0.951 15.649 1.00 83.56 178 PRO A N 1
ATOM 1356 C CA . PRO A 1 178 ? -19.861 -1.138 14.203 1.00 83.56 178 PRO A CA 1
ATOM 1357 C C . PRO A 1 178 ? -20.881 -2.194 13.757 1.00 83.56 178 PRO A C 1
ATOM 1359 O O . PRO A 1 178 ? -21.142 -3.185 14.445 1.00 83.56 178 PRO A O 1
ATOM 1362 N N . GLY A 1 179 ? -21.443 -1.999 12.568 1.00 83.88 179 GLY A N 1
ATOM 1363 C CA . GLY A 1 179 ? -22.338 -2.943 11.916 1.00 83.88 179 GLY A CA 1
ATOM 1364 C C . GLY A 1 179 ? -21.635 -4.248 11.535 1.00 83.88 179 GLY A C 1
ATOM 1365 O O . GLY A 1 179 ? -20.408 -4.341 11.456 1.00 83.88 179 GLY A O 1
ATOM 1366 N N . SER A 1 180 ? -22.425 -5.284 11.242 1.00 85.62 180 SER A N 1
ATOM 1367 C CA . SER A 1 180 ? -21.910 -6.626 10.934 1.00 85.62 180 SER A CA 1
ATOM 1368 C C . SER A 1 180 ? -20.974 -6.657 9.725 1.00 85.62 180 SER A C 1
ATOM 1370 O O . SER A 1 180 ? -19.978 -7.373 9.755 1.00 85.62 180 SER A O 1
ATOM 1372 N N . THR A 1 181 ? -21.249 -5.867 8.684 1.00 89.44 181 THR A N 1
ATOM 1373 C CA . THR A 1 181 ? -20.398 -5.784 7.486 1.00 89.44 181 THR A CA 1
ATOM 1374 C C . THR A 1 181 ? -19.042 -5.155 7.792 1.00 89.44 181 THR A C 1
ATOM 1376 O O . THR A 1 181 ? -18.021 -5.660 7.331 1.00 89.44 181 THR A O 1
ATOM 1379 N N . LEU A 1 182 ? -19.011 -4.086 8.596 1.00 87.50 182 LEU A N 1
ATOM 1380 C CA . LEU A 1 182 ? -17.756 -3.462 9.014 1.00 87.50 182 LEU A CA 1
ATOM 1381 C C . LEU A 1 182 ? -16.959 -4.406 9.920 1.00 87.50 182 LEU A C 1
ATOM 1383 O O . LEU A 1 182 ? -15.772 -4.615 9.700 1.00 87.50 182 LEU A O 1
ATOM 1387 N N . MET A 1 183 ? -17.625 -5.064 10.871 1.00 84.38 183 MET A N 1
ATOM 1388 C CA . MET A 1 183 ? -17.002 -6.092 11.712 1.00 84.38 183 MET A CA 1
ATOM 1389 C C . MET A 1 183 ? -16.501 -7.303 10.924 1.00 84.38 183 MET A C 1
ATOM 1391 O O . MET A 1 183 ? -15.542 -7.965 11.331 1.00 84.38 183 MET A O 1
ATOM 1395 N N . PHE A 1 184 ? -17.159 -7.643 9.817 1.00 84.31 184 PHE A N 1
ATOM 1396 C CA . PHE A 1 184 ? -16.675 -8.678 8.920 1.00 84.31 184 PHE A CA 1
ATOM 1397 C C . PHE A 1 184 ? -15.367 -8.230 8.266 1.00 84.31 184 PHE A C 1
ATOM 1399 O O . PHE A 1 184 ? -14.373 -8.920 8.460 1.00 84.31 184 PHE A O 1
ATOM 1406 N N . LEU A 1 185 ? -15.343 -7.054 7.631 1.00 86.31 185 LEU A N 1
ATOM 1407 C CA . LEU A 1 185 ? -14.151 -6.499 6.982 1.00 86.31 185 LEU A CA 1
ATOM 1408 C C . LEU A 1 185 ? -12.973 -6.334 7.950 1.00 86.31 185 LEU A C 1
ATOM 1410 O O . LEU A 1 185 ? -11.873 -6.788 7.660 1.00 86.31 185 LEU A O 1
ATOM 1414 N N . LEU A 1 186 ? -13.195 -5.740 9.125 1.00 82.06 186 LEU A N 1
ATOM 1415 C CA . LEU A 1 186 ? -12.140 -5.548 10.124 1.00 82.06 186 LEU A CA 1
ATOM 1416 C C . LEU A 1 186 ? -11.483 -6.875 10.513 1.00 82.06 186 LEU A C 1
ATOM 1418 O O . LEU A 1 186 ? -10.265 -6.964 10.582 1.00 82.06 186 LEU A O 1
ATOM 1422 N N . GLY A 1 187 ? -12.264 -7.936 10.705 1.00 76.81 187 GLY A N 1
ATOM 1423 C CA . GLY A 1 187 ? -11.687 -9.246 10.996 1.00 76.81 187 GLY A CA 1
ATOM 1424 C C . GLY A 1 187 ? -11.281 -10.068 9.767 1.00 76.81 187 GLY A C 1
ATOM 1425 O O . GLY A 1 187 ? -11.013 -11.250 9.944 1.00 76.81 187 GLY A O 1
ATOM 1426 N N . GLU A 1 188 ? -11.359 -9.532 8.544 1.00 79.50 188 GLU A N 1
ATOM 1427 C CA . GLU A 1 188 ? -10.565 -10.019 7.399 1.00 79.50 188 GLU A CA 1
ATOM 1428 C C . GLU A 1 188 ? -9.204 -9.316 7.364 1.00 79.50 188 GLU A C 1
ATOM 1430 O O . GLU A 1 188 ? -8.205 -9.935 7.015 1.00 79.50 188 GLU A O 1
ATOM 1435 N N . LEU A 1 189 ? -9.168 -8.039 7.762 1.00 74.81 189 LEU A N 1
ATOM 1436 C CA . LEU A 1 189 ? -7.943 -7.245 7.868 1.00 74.81 189 LEU A CA 1
ATOM 1437 C C . LEU A 1 189 ? -7.075 -7.654 9.074 1.00 74.81 189 LEU A C 1
ATOM 1439 O O . LEU A 1 189 ? -5.863 -7.477 9.033 1.00 74.81 189 LEU A O 1
ATOM 1443 N N . GLY A 1 190 ? -7.673 -8.226 10.125 1.00 62.81 190 GLY A N 1
ATOM 1444 C CA . GLY A 1 190 ? -6.974 -8.807 11.275 1.00 62.81 190 GLY A CA 1
ATOM 1445 C C . GLY A 1 190 ? -7.073 -10.341 11.327 1.00 62.81 190 GLY A C 1
ATOM 1446 O O . GLY A 1 190 ? -8.155 -10.897 11.138 1.00 62.81 190 GLY A O 1
ATOM 1447 N N . GLU A 1 191 ? -5.968 -11.046 11.613 1.00 51.91 191 GLU A N 1
ATOM 1448 C CA . GLU A 1 191 ? -5.971 -12.516 11.738 1.00 51.91 191 GLU A CA 1
ATOM 1449 C C . GLU A 1 191 ? -6.861 -13.062 12.886 1.00 51.91 191 GLU A C 1
ATOM 1451 O O . GLU A 1 191 ? -7.099 -12.404 13.897 1.00 51.91 191 GLU A O 1
ATOM 1456 N N . LYS A 1 192 ? -7.344 -14.302 12.664 1.00 45.56 192 LYS A N 1
ATOM 1457 C CA . LYS A 1 192 ? -8.164 -15.237 13.480 1.00 45.56 192 LYS A CA 1
ATOM 1458 C C . LYS A 1 192 ? -8.787 -14.733 14.797 1.00 45.56 192 LYS A C 1
ATOM 1460 O O . LYS A 1 192 ? -8.128 -14.438 15.784 1.00 45.56 192 LYS A O 1
ATOM 1465 N N . ARG A 1 193 ? -10.122 -14.832 14.827 1.00 47.72 193 ARG A N 1
ATOM 1466 C CA . ARG A 1 193 ? -11.038 -14.310 15.851 1.00 47.72 193 ARG A CA 1
ATOM 1467 C C . ARG A 1 193 ? -11.289 -15.265 17.022 1.00 47.72 193 ARG A C 1
ATOM 1469 O O . ARG A 1 193 ? -11.534 -16.453 16.812 1.00 47.72 193 ARG A O 1
ATOM 1476 N N . VAL A 1 194 ? -11.495 -14.681 18.201 1.00 41.50 194 VAL A N 1
ATOM 1477 C CA . VAL A 1 194 ? -12.547 -15.111 19.135 1.00 41.50 194 VAL A CA 1
ATOM 1478 C C . VAL A 1 194 ? -13.488 -13.921 19.307 1.00 41.50 194 VAL A C 1
ATOM 1480 O O . VAL A 1 194 ? -13.157 -12.940 19.964 1.00 41.50 194 VAL A O 1
ATOM 1483 N N . ASN A 1 195 ? -14.635 -13.966 18.630 1.00 38.72 195 ASN A N 1
ATOM 1484 C CA . ASN A 1 195 ? -15.708 -13.000 18.846 1.00 38.72 195 ASN A CA 1
ATOM 1485 C C . ASN A 1 195 ? -16.579 -13.453 20.023 1.00 38.72 195 ASN A C 1
ATOM 1487 O O . ASN A 1 195 ? -16.624 -14.638 20.337 1.00 38.72 195 ASN A O 1
ATOM 1491 N N . PHE A 1 196 ? -17.334 -12.488 20.549 1.00 43.78 196 PHE A N 1
ATOM 1492 C CA . PHE A 1 196 ? -18.451 -12.575 21.498 1.00 43.78 196 PHE A CA 1
ATOM 1493 C C . PHE A 1 196 ? -18.087 -12.231 22.941 1.00 43.78 196 PHE A C 1
ATOM 1495 O O . PHE A 1 196 ? -17.894 -13.100 23.780 1.00 43.78 196 PHE A O 1
ATOM 1502 N N . SER A 1 197 ? -18.129 -10.934 23.245 1.00 40.28 197 SER A N 1
ATOM 1503 C CA . SER A 1 197 ? -18.378 -10.469 24.604 1.00 40.28 197 SER A CA 1
ATOM 1504 C C . SER A 1 197 ? -19.227 -9.198 24.570 1.00 40.28 197 SER A C 1
ATOM 1506 O O . SER A 1 197 ? -19.006 -8.298 23.758 1.00 40.28 197 SER A O 1
ATOM 1508 N N . LEU A 1 198 ? -20.284 -9.189 25.383 1.00 46.56 198 LEU A N 1
ATOM 1509 C CA . LEU A 1 198 ? -21.295 -8.135 25.460 1.00 46.56 198 LEU A CA 1
ATOM 1510 C C . LEU A 1 198 ? -20.754 -7.008 26.352 1.00 46.56 198 LEU A C 1
ATOM 1512 O O . LEU A 1 198 ? -20.781 -7.116 27.576 1.00 46.56 198 LEU A O 1
ATOM 1516 N N . MET A 1 199 ? -20.240 -5.937 25.744 1.00 50.38 199 MET A N 1
ATOM 1517 C CA . MET A 1 199 ? -19.832 -4.730 26.470 1.00 50.38 199 MET A CA 1
ATOM 1518 C C . MET A 1 199 ? -21.055 -4.043 27.090 1.00 50.38 199 MET A C 1
ATOM 1520 O O . MET A 1 199 ? -22.015 -3.726 26.388 1.00 50.38 199 MET A O 1
ATOM 1524 N N . GLU A 1 200 ? -21.006 -3.768 28.394 1.00 51.56 200 GLU A N 1
ATOM 1525 C CA . GLU A 1 200 ? -22.015 -2.958 29.080 1.00 51.56 200 GLU A CA 1
ATOM 1526 C C . GLU A 1 200 ? -21.537 -1.494 29.114 1.00 51.56 200 GLU A C 1
ATOM 1528 O O . GLU A 1 200 ? -20.408 -1.182 29.509 1.00 51.56 200 GLU A O 1
ATOM 1533 N N . VAL A 1 201 ? -22.390 -0.568 28.665 1.00 50.84 201 VAL A N 1
ATOM 1534 C CA . VAL A 1 201 ? -22.144 0.873 28.815 1.00 50.84 201 VAL A CA 1
ATOM 1535 C C . VAL A 1 201 ? -22.316 1.212 30.292 1.00 50.84 201 VAL A C 1
ATOM 1537 O O . VAL A 1 201 ? -23.415 1.084 30.828 1.00 50.84 201 VAL A O 1
ATOM 1540 N N . VAL A 1 202 ? -21.245 1.649 30.952 1.00 51.09 202 VAL A N 1
ATOM 1541 C CA . VAL A 1 202 ? -21.331 2.135 32.331 1.00 51.09 202 VAL A CA 1
ATOM 1542 C C . VAL A 1 202 ? -21.620 3.631 32.271 1.00 51.09 202 VAL A C 1
ATOM 1544 O O . VAL A 1 202 ? -20.793 4.413 31.805 1.00 51.09 202 VAL A O 1
ATOM 1547 N N . GLU A 1 203 ? -22.801 4.046 32.725 1.00 43.78 203 GLU A N 1
ATOM 1548 C CA . GLU A 1 203 ? -23.090 5.461 32.966 1.00 43.78 203 GLU A CA 1
ATOM 1549 C C . GLU A 1 203 ? -22.218 5.939 34.131 1.00 43.78 203 GLU A C 1
ATOM 1551 O O . GLU A 1 203 ? -22.569 5.748 35.294 1.00 43.78 203 GLU A O 1
ATOM 1556 N N . ASN A 1 204 ? -21.061 6.538 33.843 1.00 46.94 204 ASN A N 1
ATOM 1557 C CA . ASN A 1 204 ? -20.281 7.225 34.865 1.00 46.94 204 ASN A CA 1
ATOM 1558 C C . ASN A 1 204 ? -20.316 8.743 34.658 1.00 46.94 204 ASN A C 1
ATOM 1560 O O . ASN A 1 204 ? -20.253 9.251 33.542 1.00 46.94 204 ASN A O 1
ATOM 1564 N N . GLN A 1 205 ? -20.468 9.458 35.774 1.00 44.88 205 GLN A N 1
ATOM 1565 C CA . GLN A 1 205 ? -21.021 10.814 35.899 1.00 44.88 205 GLN A CA 1
ATOM 1566 C C . GLN A 1 205 ? -20.091 11.968 35.470 1.00 44.88 205 GLN A C 1
ATOM 1568 O O . GLN A 1 205 ? -20.304 13.108 35.882 1.00 44.88 205 GLN A O 1
ATOM 1573 N N . GLN A 1 206 ? -19.059 11.712 34.662 1.00 40.44 206 GLN A N 1
ATOM 1574 C CA . GLN A 1 206 ? -18.176 12.768 34.161 1.00 40.44 206 GLN A CA 1
ATOM 1575 C C . GLN A 1 206 ? -18.379 12.976 32.653 1.00 40.44 206 GLN A C 1
ATOM 1577 O O . GLN A 1 206 ? -18.114 12.065 31.871 1.00 40.44 206 GLN A O 1
ATOM 1582 N N . PRO A 1 207 ? -18.814 14.174 32.212 1.00 41.56 207 PRO A N 1
ATOM 1583 C CA . PRO A 1 207 ? -19.241 14.425 30.831 1.00 41.56 207 PRO A CA 1
ATOM 1584 C C . PRO A 1 207 ? -18.130 14.279 29.780 1.00 41.56 207 PRO A C 1
ATOM 1586 O O . PRO A 1 207 ? -18.422 14.235 28.589 1.00 41.56 207 PRO A O 1
ATOM 1589 N N . GLN A 1 208 ? -16.872 14.190 30.209 1.00 38.72 208 GLN A N 1
ATOM 1590 C CA . GLN A 1 208 ? -15.696 14.120 29.343 1.00 38.72 208 GLN A CA 1
ATOM 1591 C C . GLN A 1 208 ? -15.215 12.692 29.031 1.00 38.72 208 GLN A C 1
ATOM 1593 O O . GLN A 1 208 ? -14.305 12.530 28.226 1.00 38.72 208 GLN A O 1
ATOM 1598 N N . TYR A 1 209 ? -15.841 11.659 29.609 1.00 40.75 209 TYR A N 1
ATOM 1599 C CA . TYR A 1 209 ? -15.396 10.275 29.463 1.00 40.75 209 TYR A CA 1
ATOM 1600 C C . TYR A 1 209 ? -16.579 9.304 29.328 1.00 40.75 209 TYR A C 1
ATOM 1602 O O . TYR A 1 209 ? -17.161 8.862 30.318 1.00 40.75 209 TYR A O 1
ATOM 1610 N N . ARG A 1 210 ? -16.945 8.935 28.094 1.00 44.62 210 ARG A N 1
ATOM 1611 C CA . ARG A 1 210 ? -17.814 7.769 27.864 1.00 44.62 210 ARG A CA 1
ATOM 1612 C C . ARG A 1 210 ? -16.940 6.520 27.932 1.00 44.62 210 ARG A C 1
ATOM 1614 O O . ARG A 1 210 ? -16.158 6.289 27.022 1.00 44.62 210 ARG A O 1
ATOM 1621 N N . HIS A 1 211 ? -17.059 5.712 28.981 1.00 51.47 211 HIS A N 1
ATOM 1622 C CA . HIS A 1 211 ? -16.300 4.464 29.085 1.00 51.47 211 HIS A CA 1
ATOM 1623 C C . HIS A 1 211 ? -17.234 3.253 29.024 1.00 51.47 211 HIS A C 1
ATOM 1625 O O . HIS A 1 211 ? -18.068 3.041 29.903 1.00 51.47 211 HIS A O 1
ATOM 1631 N N . LYS A 1 212 ? -17.077 2.441 27.974 1.00 50.50 212 LYS A N 1
ATOM 1632 C CA . LYS A 1 212 ? -17.568 1.057 27.943 1.00 50.50 212 LYS A CA 1
ATOM 1633 C C . LYS A 1 212 ? -16.631 0.219 28.824 1.00 50.50 212 LYS A C 1
ATOM 1635 O O . LYS A 1 212 ? -15.418 0.312 28.651 1.00 50.50 212 LYS A O 1
ATOM 1640 N N . GLN A 1 213 ? -17.154 -0.567 29.767 1.00 49.62 213 GLN A N 1
ATOM 1641 C CA . GLN A 1 213 ? -16.349 -1.521 30.545 1.00 49.62 213 GLN A CA 1
ATOM 1642 C C . GLN A 1 213 ? -16.781 -2.950 30.215 1.00 49.62 213 GLN A C 1
ATOM 1644 O O . GLN A 1 213 ? -17.969 -3.266 30.203 1.00 49.62 213 GLN A O 1
ATOM 1649 N N . SER A 1 214 ? -15.800 -3.823 29.976 1.00 47.44 214 SER A N 1
ATOM 1650 C CA . SER A 1 214 ? -16.029 -5.257 29.805 1.00 47.44 214 SER A CA 1
ATOM 1651 C C . SER A 1 214 ? -15.874 -5.976 31.144 1.00 47.44 214 SER A C 1
ATOM 1653 O O . SER A 1 214 ? -14.981 -5.660 31.933 1.00 47.44 214 SER A O 1
ATOM 1655 N N . LYS A 1 215 ? -16.718 -6.985 31.387 1.00 49.62 215 LYS A N 1
ATOM 1656 C CA . LYS A 1 215 ? -16.543 -7.937 32.499 1.00 49.62 215 LYS A CA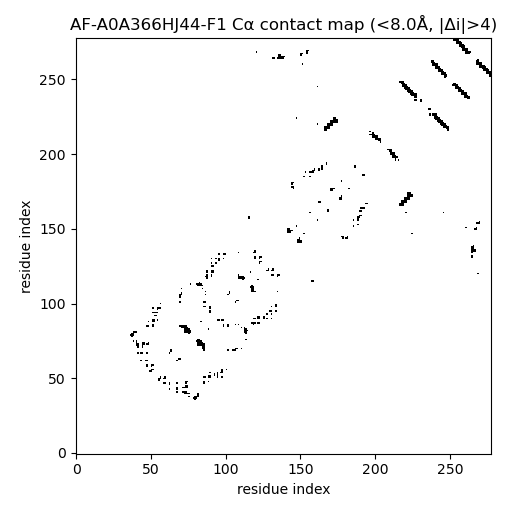 1
ATOM 1657 C C . LYS A 1 215 ? -15.385 -8.913 32.245 1.00 49.62 215 LYS A C 1
ATOM 1659 O O . LYS A 1 215 ? -14.877 -9.509 33.193 1.00 49.62 215 LYS A O 1
ATOM 1664 N N . GLU A 1 216 ? -14.952 -9.047 30.995 1.00 51.97 216 GLU A N 1
ATOM 1665 C CA . GLU A 1 216 ? -13.865 -9.925 30.562 1.00 51.97 216 GLU A CA 1
ATOM 1666 C C . GLU A 1 216 ? -12.577 -9.132 30.288 1.00 51.97 216 GLU A C 1
ATOM 1668 O O . GLU A 1 216 ? -12.646 -8.006 29.784 1.00 51.97 216 GLU A O 1
ATOM 1673 N N . PRO A 1 217 ? -11.390 -9.693 30.590 1.00 56.47 217 PRO A N 1
ATOM 1674 C CA . PRO A 1 217 ? -10.126 -9.084 30.195 1.00 56.47 217 PRO A CA 1
ATOM 1675 C C . PRO A 1 217 ? -10.040 -9.000 28.665 1.00 56.47 217 PRO A C 1
ATOM 1677 O O . PRO A 1 217 ? -10.288 -9.976 27.963 1.00 56.47 217 PRO A O 1
ATOM 1680 N N . GLY A 1 218 ? -9.679 -7.829 28.149 1.00 67.69 218 GLY A N 1
ATOM 1681 C CA . GLY A 1 218 ? -9.545 -7.577 26.718 1.00 67.69 218 GLY A CA 1
ATOM 1682 C C . GLY A 1 218 ? -9.038 -6.165 26.445 1.00 67.69 218 GLY A C 1
ATOM 1683 O O . GLY A 1 218 ? -8.709 -5.425 27.379 1.00 67.69 218 GLY A O 1
ATOM 1684 N N . ARG A 1 219 ? -8.972 -5.801 25.163 1.00 75.75 219 ARG A N 1
ATOM 1685 C CA . ARG A 1 219 ? -8.562 -4.471 24.693 1.00 75.75 219 ARG A CA 1
ATOM 1686 C C . ARG A 1 219 ? -9.719 -3.762 24.001 1.00 75.75 219 ARG A C 1
ATOM 1688 O O . ARG A 1 219 ? -10.455 -4.393 23.248 1.00 75.75 219 ARG A O 1
ATOM 1695 N N . LEU A 1 220 ? -9.874 -2.464 24.235 1.00 77.88 220 LEU A N 1
ATOM 1696 C CA . LEU A 1 220 ? -10.806 -1.614 23.496 1.00 77.88 220 LEU A CA 1
ATOM 1697 C C . LEU A 1 220 ? -10.038 -0.846 22.421 1.00 77.88 220 LEU A C 1
ATOM 1699 O O . LEU A 1 220 ? -9.037 -0.203 22.721 1.00 77.88 220 LEU A O 1
ATOM 1703 N N . VAL A 1 221 ? -10.523 -0.924 21.186 1.00 83.31 221 VAL A N 1
ATOM 1704 C CA . VAL A 1 221 ? -10.061 -0.153 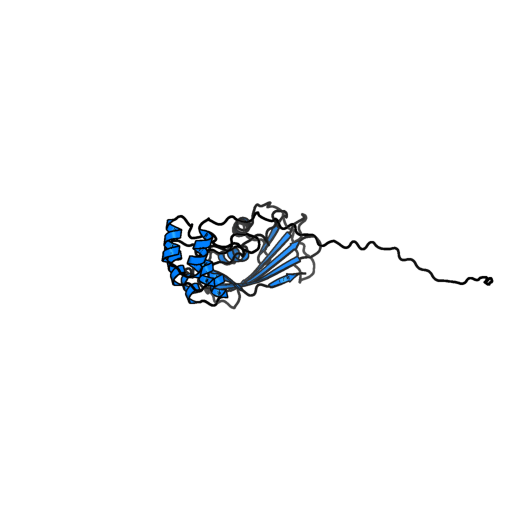20.035 1.00 83.31 221 VAL A CA 1
ATOM 1705 C C . VAL A 1 221 ? -11.145 0.866 19.707 1.00 83.31 221 VAL A C 1
ATOM 1707 O O . VAL A 1 221 ? -12.225 0.516 19.223 1.00 83.31 221 VAL A O 1
ATOM 1710 N N . GLU A 1 222 ? -10.880 2.127 20.024 1.00 85.44 222 GLU A N 1
ATOM 1711 C CA . GLU A 1 222 ? -11.765 3.247 19.714 1.00 85.44 222 GLU A CA 1
ATOM 1712 C C . GLU A 1 222 ? -11.275 3.926 18.443 1.00 85.44 222 GLU A C 1
ATOM 1714 O O . GLU A 1 222 ? -10.130 4.361 18.356 1.00 85.44 222 GLU A O 1
ATOM 1719 N N . ILE A 1 223 ? -12.151 3.990 17.449 1.00 87.88 223 ILE A N 1
ATOM 1720 C CA . ILE A 1 223 ? -11.864 4.528 16.130 1.00 87.88 223 ILE A CA 1
ATOM 1721 C C . ILE A 1 223 ? -12.728 5.765 15.958 1.00 87.88 223 ILE A C 1
ATOM 1723 O O . ILE A 1 223 ? -13.957 5.674 15.992 1.00 87.88 223 ILE A O 1
ATOM 1727 N N . GLU A 1 224 ? -12.111 6.911 15.727 1.00 91.31 224 GLU A N 1
ATOM 1728 C CA . GLU A 1 224 ? -12.818 8.120 15.325 1.00 91.31 224 GLU A CA 1
ATOM 1729 C C . GLU A 1 224 ? -12.404 8.474 13.907 1.00 91.31 224 GLU A C 1
ATOM 1731 O O . GLU A 1 224 ? -11.220 8.542 13.605 1.00 91.31 224 GLU A O 1
ATOM 1736 N N . ILE A 1 225 ? -13.375 8.674 13.020 1.00 93.12 225 ILE A N 1
ATOM 1737 C CA . ILE A 1 225 ? -13.164 9.077 11.630 1.00 93.12 225 ILE A CA 1
ATOM 1738 C C . ILE A 1 225 ? -14.192 10.155 11.314 1.00 93.12 225 ILE A C 1
ATOM 1740 O O . ILE A 1 225 ? -15.397 9.891 11.252 1.00 93.12 225 ILE A O 1
ATOM 1744 N N . THR A 1 226 ? -13.712 11.379 11.115 1.00 91.19 226 THR A N 1
ATOM 1745 C CA . THR A 1 226 ? -14.542 12.571 10.921 1.00 91.19 226 THR A CA 1
ATOM 1746 C C . THR A 1 226 ? -14.174 13.278 9.615 1.00 91.19 226 THR A C 1
ATOM 1748 O O . THR A 1 226 ? -12.989 13.473 9.345 1.00 91.19 226 THR A O 1
ATOM 1751 N N . PRO A 1 227 ? -15.154 13.645 8.768 1.00 90.00 227 PRO A N 1
ATOM 1752 C CA . PRO A 1 227 ? -14.896 14.413 7.552 1.00 90.00 227 PRO A CA 1
ATOM 1753 C C . PRO A 1 227 ? -14.161 15.724 7.847 1.00 90.00 227 PRO A C 1
ATOM 1755 O O . PRO A 1 227 ? -14.503 16.429 8.796 1.00 90.00 227 PRO A O 1
ATOM 1758 N N . GLN A 1 228 ? -13.188 16.079 7.011 1.00 85.31 228 GLN A N 1
ATOM 1759 C CA . GLN A 1 228 ? -12.439 17.326 7.140 1.00 85.31 228 GLN A CA 1
ATOM 1760 C C . GLN A 1 228 ? -12.988 18.398 6.184 1.00 85.31 228 GLN A C 1
ATOM 1762 O O . GLN A 1 228 ? -12.698 18.367 4.992 1.00 85.31 228 GLN A O 1
ATOM 1767 N N . GLY A 1 229 ? -13.738 19.367 6.716 1.00 73.94 229 GLY A N 1
ATOM 1768 C CA . GLY A 1 229 ? -14.291 20.503 5.962 1.00 73.94 229 GLY A CA 1
ATOM 1769 C C . GLY A 1 229 ? -15.819 20.598 6.021 1.00 73.94 229 GLY A C 1
ATOM 1770 O O . GLY A 1 229 ? -16.495 19.695 6.513 1.00 73.94 229 GLY A O 1
ATOM 1771 N N . GLU A 1 230 ? -16.366 21.714 5.537 1.00 61.66 230 GLU A N 1
ATOM 1772 C CA . GLU A 1 230 ? -17.807 21.871 5.317 1.00 61.66 230 GLU A CA 1
ATOM 1773 C C . GLU A 1 230 ? -18.153 21.349 3.922 1.00 61.66 230 GLU A C 1
ATOM 1775 O O . GLU A 1 230 ? -17.624 21.842 2.929 1.00 61.66 230 GLU A O 1
ATOM 1780 N N . PHE A 1 231 ? -19.033 20.352 3.849 1.00 63.38 231 PHE A N 1
ATOM 1781 C CA . PHE A 1 231 ? -19.411 19.718 2.587 1.00 63.38 231 PHE A CA 1
ATOM 1782 C C . PHE A 1 231 ? -20.841 20.088 2.207 1.00 63.38 231 PHE A C 1
ATOM 1784 O O . PHE A 1 231 ? -21.777 19.931 2.999 1.00 63.38 231 PHE A O 1
ATOM 1791 N N . GLY A 1 232 ? -21.018 20.556 0.972 1.00 56.91 232 GLY A N 1
ATOM 1792 C CA . GLY A 1 232 ? -22.331 20.778 0.384 1.00 56.91 232 GLY A CA 1
ATOM 1793 C C . GLY A 1 232 ? -23.090 19.465 0.162 1.00 56.91 232 GLY A C 1
ATOM 1794 O O . GLY A 1 232 ? -22.513 18.379 0.071 1.00 56.91 232 GLY A O 1
ATOM 1795 N N . LYS A 1 233 ? -24.423 19.538 0.035 1.00 51.09 233 LYS A N 1
ATOM 1796 C CA . LYS A 1 233 ? -25.231 18.363 -0.337 1.00 51.09 233 LYS A CA 1
ATOM 1797 C C . LYS A 1 233 ? -24.761 17.814 -1.689 1.00 51.09 233 LYS A C 1
ATOM 1799 O O . LYS A 1 233 ? -24.987 18.445 -2.715 1.00 51.09 233 LYS A O 1
ATOM 1804 N N . GLY A 1 234 ? -24.197 16.607 -1.679 1.00 58.25 234 GLY A N 1
ATOM 1805 C CA . GLY A 1 234 ? -23.777 15.888 -2.884 1.00 58.25 234 GLY A CA 1
ATOM 1806 C C . GLY A 1 234 ? -22.282 15.968 -3.199 1.00 58.25 234 GLY A C 1
ATOM 1807 O O . GLY A 1 234 ? -21.861 15.354 -4.176 1.00 58.25 234 GLY A O 1
ATOM 1808 N N . GLU A 1 235 ? -21.484 16.664 -2.386 1.00 65.06 235 GLU A N 1
ATOM 1809 C CA . GLU A 1 235 ? -20.025 16.642 -2.510 1.00 65.06 235 GLU A CA 1
ATOM 1810 C C . GLU A 1 235 ? -19.444 15.376 -1.872 1.00 65.06 235 GLU A C 1
ATOM 1812 O O . GLU A 1 235 ? -19.840 14.963 -0.779 1.00 65.06 235 GLU A O 1
ATOM 1817 N N . SER A 1 236 ? -18.504 14.740 -2.573 1.00 67.88 236 SER A N 1
ATOM 1818 C CA . SER A 1 236 ? -17.753 13.609 -2.031 1.00 67.88 236 SER A CA 1
ATOM 1819 C C . SER A 1 236 ? -16.708 14.125 -1.052 1.00 67.88 236 SER A C 1
ATOM 1821 O O . SER A 1 236 ? -15.871 14.948 -1.416 1.00 67.88 236 SER A O 1
ATOM 1823 N N . VAL A 1 237 ? -16.727 13.610 0.175 1.00 76.06 237 VAL A N 1
ATOM 1824 C CA . VAL A 1 237 ? -15.671 13.872 1.155 1.00 76.06 237 VAL A CA 1
ATOM 1825 C C . VAL A 1 237 ? -14.369 13.259 0.646 1.00 76.06 237 VAL A C 1
ATOM 1827 O O . VAL A 1 237 ? -14.299 12.058 0.391 1.00 76.06 237 VAL A O 1
ATOM 1830 N N . THR A 1 238 ? -13.335 14.082 0.503 1.00 83.69 238 THR A N 1
ATOM 1831 C CA . THR A 1 238 ? -12.015 13.651 0.019 1.00 83.69 238 THR A CA 1
ATOM 1832 C C . THR A 1 238 ? -10.966 13.589 1.120 1.00 83.69 238 THR A C 1
ATOM 1834 O O . THR A 1 238 ? -9.833 13.217 0.836 1.00 83.69 238 THR A O 1
ATOM 1837 N N . SER A 1 239 ? -11.297 13.976 2.354 1.00 91.69 239 SER A N 1
ATOM 1838 C CA . SER A 1 239 ? -10.358 13.987 3.476 1.00 91.69 239 SER A CA 1
ATOM 1839 C C . SER A 1 239 ? -11.062 13.749 4.809 1.00 91.69 239 SER A C 1
ATOM 1841 O O . SER A 1 239 ? -12.173 14.239 5.025 1.00 91.69 239 SER A O 1
ATOM 1843 N N . TYR A 1 240 ? -10.404 13.014 5.702 1.00 93.81 240 TYR A N 1
ATOM 1844 C CA . TYR A 1 240 ? -10.887 12.684 7.037 1.00 93.81 240 TYR A CA 1
ATOM 1845 C C . TYR A 1 240 ? -9.786 12.891 8.078 1.00 93.81 240 TYR A C 1
ATOM 1847 O O . TYR A 1 240 ? -8.637 12.503 7.866 1.00 93.81 240 TYR A O 1
ATOM 1855 N N . HIS A 1 241 ? -10.158 13.439 9.232 1.00 94.50 241 HIS A N 1
ATOM 1856 C CA . HIS A 1 241 ? -9.382 13.270 10.454 1.00 94.50 241 HIS A CA 1
ATOM 1857 C C . HIS A 1 241 ? -9.701 11.912 11.052 1.00 94.50 241 HIS A C 1
ATOM 1859 O O . HIS A 1 241 ? -10.874 11.539 11.141 1.00 94.50 241 HIS A O 1
ATOM 1865 N N . TRP A 1 242 ? -8.670 11.196 11.482 1.00 94.56 242 TRP A N 1
ATOM 1866 C CA . TRP A 1 242 ? -8.847 9.896 12.100 1.00 94.56 242 TRP A CA 1
ATOM 1867 C C . TRP A 1 242 ? -8.000 9.741 13.360 1.00 94.56 242 TRP A C 1
ATOM 1869 O O . TRP A 1 242 ? -6.931 10.342 13.481 1.00 94.56 242 TRP A O 1
ATOM 1879 N N . SER A 1 243 ? -8.489 8.933 14.295 1.00 92.56 243 SER A N 1
ATOM 1880 C CA . SER A 1 243 ? -7.760 8.484 15.475 1.00 92.56 243 SER A CA 1
ATOM 1881 C C . SER A 1 243 ? -8.104 7.022 15.764 1.00 92.56 243 SER A C 1
ATOM 1883 O O . SER A 1 243 ? -9.243 6.590 15.588 1.00 92.56 243 SER A O 1
ATOM 1885 N N . ILE A 1 244 ? -7.103 6.244 16.163 1.00 90.06 244 ILE A N 1
ATOM 1886 C CA . ILE A 1 244 ? -7.252 4.884 16.675 1.00 90.06 244 ILE A CA 1
ATOM 1887 C C . ILE A 1 244 ? -6.609 4.877 18.052 1.00 90.06 244 ILE A C 1
ATOM 1889 O O . ILE A 1 244 ? -5.395 5.032 18.175 1.00 90.06 244 ILE A O 1
ATOM 1893 N N . ARG A 1 245 ? -7.429 4.700 19.081 1.00 86.69 245 ARG A N 1
ATOM 1894 C CA . ARG A 1 245 ? -7.002 4.573 20.471 1.00 86.69 245 ARG A CA 1
ATOM 1895 C C . ARG A 1 245 ? -7.126 3.128 20.906 1.00 86.69 245 ARG A C 1
ATOM 1897 O O . ARG A 1 245 ? -8.138 2.480 20.655 1.00 86.69 245 ARG A O 1
ATOM 1904 N N . ILE A 1 246 ? -6.099 2.637 21.577 1.00 83.56 246 ILE A N 1
ATOM 1905 C CA . ILE A 1 246 ? -6.047 1.293 22.128 1.00 83.56 246 ILE A CA 1
ATOM 1906 C C . ILE A 1 246 ? -5.941 1.421 23.642 1.00 83.56 246 ILE A C 1
ATOM 1908 O O . ILE A 1 246 ? -5.010 2.030 24.166 1.00 83.56 246 ILE A O 1
ATOM 1912 N N . THR A 1 247 ? -6.884 0.813 24.351 1.00 78.81 247 THR A N 1
ATOM 1913 C CA . THR A 1 247 ? -6.883 0.758 25.814 1.00 78.81 247 THR A CA 1
ATOM 1914 C C . THR A 1 247 ? -6.862 -0.692 26.272 1.00 78.81 247 THR A C 1
ATOM 1916 O O . THR A 1 247 ? -7.697 -1.498 25.854 1.00 78.81 247 THR A O 1
ATOM 1919 N N . THR A 1 248 ? -5.924 -1.026 27.156 1.00 70.50 248 THR A N 1
ATOM 1920 C CA . THR A 1 248 ? -5.765 -2.371 27.725 1.00 70.50 248 THR A CA 1
ATOM 1921 C C . THR A 1 248 ? -5.828 -2.316 29.249 1.00 70.50 248 THR A C 1
ATOM 1923 O O . THR A 1 248 ? -5.049 -1.602 29.872 1.00 70.50 248 THR A O 1
ATOM 1926 N N . GLY A 1 249 ? -6.693 -3.124 29.869 1.00 59.31 249 GLY A N 1
ATOM 1927 C CA . GLY A 1 249 ? -6.709 -3.320 31.326 1.00 59.31 249 GLY A CA 1
ATOM 1928 C C . GLY A 1 249 ? -7.717 -2.468 32.115 1.00 59.31 249 GLY A C 1
ATOM 1929 O O . GLY A 1 249 ? -8.587 -1.806 31.560 1.00 59.31 249 GLY A O 1
ATOM 1930 N N . ARG A 1 250 ? -7.642 -2.567 33.455 1.00 50.25 250 ARG A N 1
ATOM 1931 C CA . ARG A 1 250 ? -8.562 -1.905 34.414 1.00 50.25 250 ARG A CA 1
ATOM 1932 C C . ARG A 1 250 ? -8.161 -0.473 34.772 1.00 50.25 250 ARG A C 1
ATOM 1934 O O . ARG A 1 250 ? -9.006 0.299 35.214 1.00 50.25 250 ARG A O 1
ATOM 1941 N N . ALA A 1 251 ? -6.878 -0.158 34.646 1.00 46.88 251 ALA A N 1
ATOM 1942 C CA . ALA A 1 251 ? -6.350 1.191 34.764 1.00 46.88 251 ALA A CA 1
ATOM 1943 C C . ALA A 1 251 ? -6.203 1.734 33.343 1.00 46.88 251 ALA A C 1
ATOM 1945 O O . ALA A 1 251 ? -5.765 1.002 32.464 1.00 46.88 251 ALA A O 1
ATOM 1946 N N . LEU A 1 252 ? -6.622 2.977 33.132 1.00 50.91 252 LEU A N 1
ATOM 1947 C CA . LEU A 1 252 ? -6.760 3.675 31.850 1.00 50.91 252 LEU A CA 1
ATOM 1948 C C . LEU A 1 252 ? -5.412 3.959 31.148 1.00 50.91 252 LEU A C 1
ATOM 1950 O O . LEU A 1 252 ? -5.235 5.043 30.614 1.00 50.91 252 LEU A O 1
ATOM 1954 N N . SER A 1 253 ? -4.453 3.033 31.172 1.00 59.28 253 SER A N 1
ATOM 1955 C CA . SER A 1 253 ? -3.230 3.140 30.380 1.00 59.28 253 SER A CA 1
ATOM 1956 C C . SER A 1 253 ? -3.538 2.722 28.950 1.00 59.28 253 SER A C 1
ATOM 1958 O O . SER A 1 253 ? -4.004 1.601 28.698 1.00 59.28 253 SER A O 1
ATOM 1960 N N . GLY A 1 254 ? -3.296 3.633 28.025 1.00 69.62 254 GLY A N 1
ATOM 1961 C CA . GLY A 1 254 ? -3.512 3.424 26.611 1.00 69.62 254 GLY A CA 1
ATOM 1962 C C . GLY A 1 254 ? -2.624 4.342 25.796 1.00 69.62 254 GLY A C 1
ATOM 1963 O O . GLY A 1 254 ? -1.872 5.159 26.315 1.00 69.62 254 GLY A O 1
ATOM 1964 N N . GLY A 1 255 ? -2.731 4.183 24.495 1.00 81.44 255 GLY A N 1
ATOM 1965 C CA . GLY A 1 255 ? -2.074 5.036 23.530 1.00 81.44 255 GLY A CA 1
ATOM 1966 C C . GLY A 1 255 ? -2.831 4.947 22.225 1.00 81.44 255 GLY A C 1
ATOM 1967 O O . GLY A 1 255 ? -3.774 4.161 22.070 1.00 81.44 255 GLY A O 1
ATOM 1968 N N . GLY A 1 256 ? -2.450 5.769 21.272 1.00 88.06 256 GLY A N 1
ATOM 1969 C CA . GLY A 1 256 ? -3.095 5.742 19.983 1.00 88.06 256 GLY A CA 1
ATOM 1970 C C . GLY A 1 256 ? -2.296 6.434 18.914 1.00 88.06 256 GLY A C 1
ATOM 1971 O O . GLY A 1 256 ? -1.236 7.008 19.151 1.00 88.06 256 GLY A O 1
ATOM 1972 N N . ILE A 1 257 ? -2.837 6.362 17.711 1.00 91.12 257 ILE A N 1
ATOM 1973 C CA . ILE A 1 257 ? -2.311 7.029 16.531 1.00 91.12 257 ILE A CA 1
ATOM 1974 C C . ILE A 1 257 ? -3.428 7.823 15.877 1.00 91.12 257 ILE A C 1
ATOM 1976 O O . ILE A 1 257 ? -4.589 7.417 15.870 1.00 91.12 257 ILE A O 1
ATOM 1980 N N . LYS A 1 258 ? -3.099 9.015 15.399 1.00 93.06 258 LYS A N 1
ATOM 1981 C CA . LYS A 1 258 ? -4.040 9.901 14.716 1.00 93.06 258 LYS A CA 1
ATOM 1982 C C . LYS A 1 258 ? -3.362 10.533 13.531 1.00 93.06 258 LYS A C 1
ATOM 1984 O O . LYS A 1 258 ? -2.142 10.671 13.523 1.00 93.06 258 LYS A O 1
ATOM 1989 N N . GLY A 1 259 ? -4.159 10.981 12.581 1.00 93.69 259 GLY A N 1
ATOM 1990 C CA . GLY A 1 259 ? -3.653 11.714 11.440 1.00 93.69 259 GLY A CA 1
ATOM 1991 C C . GLY A 1 259 ? -4.766 12.234 10.555 1.00 93.69 259 GLY A C 1
ATOM 1992 O O . GLY A 1 259 ? -5.922 12.397 10.964 1.00 93.69 259 GLY A O 1
ATOM 1993 N N . VAL A 1 260 ? -4.381 12.502 9.319 1.00 93.56 260 VAL A N 1
ATOM 1994 C CA . VAL A 1 260 ? -5.279 12.848 8.228 1.00 93.56 260 VAL A CA 1
ATOM 1995 C C . VAL A 1 260 ? -5.190 11.738 7.194 1.00 93.56 260 VAL A C 1
ATOM 1997 O O . VAL A 1 260 ? -4.136 11.146 6.983 1.00 93.56 260 VAL A O 1
ATOM 2000 N N . ILE A 1 261 ? -6.305 11.412 6.560 1.00 93.88 261 ILE A N 1
ATOM 2001 C CA . ILE A 1 261 ? -6.321 10.532 5.398 1.00 93.88 261 ILE A CA 1
ATOM 2002 C C . ILE A 1 261 ? -7.080 11.227 4.283 1.00 93.88 261 ILE A C 1
ATOM 2004 O O . ILE A 1 261 ? -8.196 11.703 4.484 1.00 93.88 261 ILE A O 1
ATOM 2008 N N . SER A 1 262 ? -6.459 11.319 3.112 1.00 92.69 262 SER A N 1
ATOM 2009 C CA . SER A 1 262 ? -6.995 12.067 1.979 1.00 92.69 262 SER A CA 1
ATOM 2010 C C . SER A 1 262 ? -6.927 11.268 0.689 1.00 92.69 262 SER A C 1
ATOM 2012 O O . SER A 1 262 ? -6.060 10.414 0.505 1.00 92.69 262 SER A O 1
ATOM 2014 N N . ARG A 1 263 ? -7.863 11.546 -0.216 1.00 91.00 263 ARG A N 1
ATOM 2015 C CA . ARG A 1 263 ? -7.957 10.885 -1.509 1.00 91.00 263 ARG A CA 1
ATOM 2016 C C . ARG A 1 263 ? -7.123 11.623 -2.550 1.00 91.00 263 ARG A C 1
ATOM 2018 O O . ARG A 1 263 ? -7.385 12.790 -2.843 1.00 91.00 263 ARG A O 1
ATOM 2025 N N . ARG A 1 264 ? -6.120 10.955 -3.123 1.00 90.50 264 ARG A N 1
ATOM 2026 C CA . ARG A 1 264 ? -5.239 11.495 -4.173 1.00 90.50 264 ARG A CA 1
ATOM 2027 C C . ARG A 1 264 ? -4.858 10.399 -5.161 1.00 90.50 264 ARG A C 1
ATOM 2029 O O . ARG A 1 264 ? -4.540 9.289 -4.759 1.00 90.50 264 ARG A O 1
ATOM 2036 N N . TYR A 1 265 ? -4.845 10.721 -6.456 1.00 91.81 265 TYR A N 1
ATOM 2037 C CA . TYR A 1 265 ? -4.475 9.777 -7.525 1.00 91.81 265 TYR A CA 1
ATOM 2038 C C . TYR A 1 265 ? -5.306 8.476 -7.532 1.00 91.81 265 TYR A C 1
ATOM 2040 O O . TYR A 1 265 ? -4.807 7.432 -7.945 1.00 91.81 265 TYR A O 1
ATOM 2048 N N . GLY A 1 266 ? -6.554 8.532 -7.057 1.00 91.00 266 GLY A N 1
ATOM 2049 C CA . GLY A 1 266 ? -7.407 7.355 -6.893 1.00 91.00 266 GLY A CA 1
ATOM 2050 C C . GLY A 1 266 ? -7.200 6.571 -5.593 1.00 91.00 266 GLY A C 1
ATOM 2051 O O . GLY A 1 266 ? -7.992 5.683 -5.307 1.00 91.00 266 GLY A O 1
ATOM 2052 N N . TYR A 1 267 ? -6.204 6.928 -4.778 1.00 92.00 267 TYR A N 1
ATOM 2053 C CA . TYR A 1 267 ? -5.840 6.236 -3.542 1.00 92.00 267 TYR A CA 1
ATOM 2054 C C . TYR A 1 267 ? -6.235 7.013 -2.293 1.00 92.00 267 TYR A C 1
ATOM 2056 O O . TYR A 1 267 ? -6.210 8.245 -2.289 1.00 92.00 267 TYR A O 1
ATOM 2064 N N . TRP A 1 268 ? -6.516 6.291 -1.211 1.00 93.00 268 TRP A N 1
ATOM 2065 C CA . TRP A 1 268 ? -6.517 6.852 0.137 1.00 93.00 268 TRP A CA 1
ATOM 2066 C C . TRP A 1 268 ? -5.088 6.877 0.680 1.00 93.00 268 TRP A C 1
ATOM 2068 O O . TRP A 1 268 ? -4.361 5.886 0.596 1.00 93.00 268 TRP A O 1
ATOM 2078 N N . ILE A 1 269 ? -4.663 8.038 1.176 1.00 90.56 269 ILE A N 1
ATOM 2079 C CA . ILE A 1 269 ? -3.276 8.304 1.562 1.00 90.56 269 ILE A CA 1
ATOM 2080 C C . ILE A 1 269 ? -3.258 8.970 2.927 1.00 90.56 269 ILE A C 1
ATOM 2082 O O . ILE A 1 269 ? -3.881 10.019 3.120 1.00 90.56 269 ILE A O 1
ATOM 2086 N N . ILE A 1 270 ? -2.542 8.351 3.860 1.00 90.69 270 ILE A N 1
ATOM 2087 C CA . ILE A 1 270 ? -2.356 8.854 5.217 1.00 90.69 270 ILE A CA 1
ATOM 2088 C C . ILE A 1 270 ? -1.284 9.951 5.203 1.00 90.69 270 ILE A C 1
ATOM 2090 O O . ILE A 1 270 ? -0.217 9.794 4.612 1.00 90.69 270 ILE A O 1
ATOM 2094 N N . SER A 1 271 ? -1.566 11.065 5.870 1.00 86.88 271 SER A N 1
ATOM 2095 C CA . SER A 1 271 ? -0.620 12.139 6.162 1.00 86.88 271 SER A CA 1
ATOM 2096 C C . SER A 1 271 ? -0.703 12.534 7.635 1.00 86.88 271 SER A C 1
ATOM 2098 O O . SER A 1 271 ? -1.685 12.247 8.320 1.00 86.88 271 SER A O 1
ATOM 2100 N N . ASP A 1 272 ? 0.341 13.201 8.129 1.00 83.50 272 ASP A N 1
ATOM 2101 C CA . ASP A 1 272 ? 0.371 13.788 9.476 1.00 83.50 272 ASP A CA 1
ATOM 2102 C C . ASP A 1 272 ? 0.095 12.779 10.607 1.00 83.50 272 ASP A C 1
ATOM 2104 O O . ASP A 1 272 ? -0.544 13.107 11.607 1.00 83.50 272 ASP A O 1
ATOM 2108 N N . GLN A 1 273 ? 0.565 11.537 10.441 1.00 87.06 273 GLN A N 1
ATOM 2109 C CA . GLN A 1 273 ? 0.399 10.492 11.445 1.00 87.06 273 GLN A CA 1
ATOM 2110 C C . GLN A 1 273 ? 1.296 10.753 12.659 1.00 87.06 273 GLN A C 1
ATOM 2112 O O . GLN A 1 273 ? 2.516 10.864 12.536 1.00 87.06 273 GLN A O 1
ATOM 2117 N N . VAL A 1 274 ? 0.688 10.813 13.842 1.00 89.88 274 VAL A N 1
ATOM 2118 C CA . VAL A 1 274 ? 1.369 11.038 15.121 1.00 89.88 274 VAL A CA 1
ATOM 2119 C C . VAL A 1 274 ? 0.801 10.091 16.175 1.00 89.88 274 VAL A C 1
ATOM 2121 O O . VAL A 1 274 ? -0.418 9.939 16.286 1.00 89.88 274 VAL A O 1
ATOM 2124 N N . GLY A 1 275 ? 1.689 9.464 16.947 1.00 87.75 275 GLY A N 1
ATOM 2125 C CA . GLY A 1 275 ? 1.332 8.660 18.114 1.00 87.75 275 GLY A CA 1
ATOM 2126 C C . GLY A 1 275 ? 1.181 9.500 19.384 1.00 87.75 275 GLY A C 1
ATOM 2127 O O . GLY A 1 275 ? 1.768 10.578 19.497 1.00 87.75 275 GLY A O 1
ATOM 2128 N N . TRP A 1 276 ? 0.400 9.015 20.341 1.00 84.56 276 TRP A N 1
ATOM 2129 C CA . TRP A 1 276 ? 0.357 9.545 21.702 1.00 84.56 276 TRP A CA 1
ATOM 2130 C C . TRP A 1 276 ? 0.210 8.411 22.713 1.00 84.56 276 TRP A C 1
ATOM 2132 O O . TRP A 1 276 ? -0.384 7.381 22.399 1.00 84.56 276 TRP A O 1
ATOM 2142 N N . ASP A 1 277 ? 0.680 8.665 23.929 1.00 78.69 277 ASP A N 1
ATOM 2143 C CA . ASP A 1 277 ? 0.513 7.799 25.094 1.00 78.69 277 ASP A CA 1
ATOM 2144 C C . ASP A 1 277 ? -0.252 8.559 26.189 1.00 78.69 277 ASP A C 1
ATOM 2146 O O . ASP A 1 277 ? -0.257 9.798 26.202 1.00 78.69 277 ASP A O 1
ATOM 2150 N N . GLU A 1 278 ? -0.912 7.825 27.085 1.00 67.31 278 GLU A N 1
ATOM 2151 C CA . GLU A 1 278 ? -1.726 8.341 28.200 1.00 67.31 278 GLU A CA 1
ATOM 2152 C C . GLU A 1 278 ? -1.210 7.914 29.578 1.00 67.31 278 GLU A C 1
ATOM 2154 O O . GLU A 1 278 ? -0.840 6.728 29.751 1.00 67.31 278 GLU A O 1
#

InterPro domains:
  IPR002110 Ankyrin repeat [PF12796] (50-136)
  IPR002110 Ankyrin repeat [PS50088] (82-114)
  IPR002110 Ankyrin repeat [SM00248] (43-72)
  IPR002110 Ankyrin repeat [SM00248] (82-113)
  IPR036770 Ankyrin repeat-containing domain superfamily [G3DSA:1.25.40.20] (38-145)
  IPR036770 Ankyrin repeat-containing domain superfamily [SSF48403] (50-135)